Protein AF-A0A920VK55-F1 (afdb_monomer_lite)

Sequence (200 aa):
MLNFLVLQFSFRASRYTSLCFELTPDLETTDCGHRVDSNIVSLGQNVVLSESGEIQPPQGRPIQERWTLGQSATSITDHNEREYARVASYMMPIRDAIMCDLDETSLTLWQTLTAILRLNNIKTVQDLSGTPKEQVYSNDGIHQHLTNDGPDYNAMMKYLEESELELKCLAFINFDFTNPEGANHCEIHGLAQGSGLVIP

Structure (mmCIF, N/CA/C/O backbone):
data_AF-A0A920VK55-F1
#
_entry.id   AF-A0A920VK55-F1
#
loop_
_atom_site.group_PDB
_atom_site.id
_atom_site.type_symbol
_atom_site.label_atom_id
_atom_site.label_alt_id
_atom_site.label_comp_id
_atom_site.label_asym_id
_atom_site.label_entity_id
_atom_site.label_seq_id
_atom_site.pdbx_PDB_ins_code
_atom_site.Cartn_x
_atom_site.Cartn_y
_atom_site.Cartn_z
_atom_site.occupancy
_atom_site.B_iso_or_equiv
_atom_site.auth_seq_id
_atom_site.auth_comp_id
_atom_site.auth_asym_id
_atom_site.auth_atom_id
_atom_site.pdbx_PDB_model_num
ATOM 1 N N . MET A 1 1 ? 8.679 22.607 -15.563 1.00 30.03 1 MET A N 1
ATOM 2 C CA . MET A 1 1 ? 9.648 21.784 -14.813 1.00 30.03 1 MET A CA 1
ATOM 3 C C . MET A 1 1 ? 9.249 21.851 -13.354 1.00 30.03 1 MET A C 1
ATOM 5 O O . MET A 1 1 ? 9.538 22.851 -12.711 1.00 30.03 1 MET A O 1
ATOM 9 N N . LEU A 1 2 ? 8.473 20.876 -12.880 1.00 29.61 2 LEU A N 1
ATOM 10 C CA . LEU A 1 2 ? 8.185 20.735 -11.454 1.00 29.61 2 LEU A CA 1
ATOM 11 C C . LEU A 1 2 ? 9.323 19.912 -10.841 1.00 29.61 2 LEU A C 1
ATOM 13 O O . LEU A 1 2 ? 9.585 18.803 -11.295 1.00 29.61 2 LEU A O 1
ATOM 17 N N . ASN A 1 3 ? 10.013 20.487 -9.857 1.00 28.92 3 ASN A N 1
ATOM 18 C CA . ASN A 1 3 ? 10.986 19.783 -9.028 1.00 28.92 3 ASN A CA 1
ATOM 19 C C . ASN A 1 3 ? 10.243 18.755 -8.166 1.00 28.92 3 ASN A C 1
ATOM 21 O O . ASN A 1 3 ? 9.468 19.142 -7.292 1.00 28.92 3 ASN A O 1
ATOM 25 N N . PHE A 1 4 ? 10.501 17.465 -8.380 1.00 34.50 4 PHE A N 1
ATOM 26 C CA . PHE A 1 4 ? 10.054 16.402 -7.483 1.00 34.50 4 PHE A CA 1
ATOM 27 C C . PHE A 1 4 ? 10.972 16.363 -6.256 1.00 34.50 4 PHE A C 1
ATOM 29 O O . PHE A 1 4 ? 12.093 15.851 -6.291 1.00 34.50 4 PHE A O 1
ATOM 36 N N . LEU A 1 5 ? 10.508 16.957 -5.156 1.00 33.94 5 LEU A N 1
ATOM 37 C CA . LEU A 1 5 ? 11.163 16.850 -3.858 1.00 33.94 5 LEU A CA 1
ATOM 38 C C . LEU A 1 5 ? 10.805 15.483 -3.256 1.00 33.94 5 LEU A C 1
ATOM 40 O O . LEU A 1 5 ? 9.763 15.319 -2.632 1.00 33.94 5 LEU A O 1
ATOM 44 N N . VAL A 1 6 ? 11.658 14.482 -3.471 1.00 39.34 6 VAL A N 1
ATOM 45 C CA . VAL A 1 6 ? 11.583 13.220 -2.718 1.00 39.34 6 VAL A CA 1
ATOM 46 C C . VAL A 1 6 ? 11.847 13.531 -1.246 1.00 39.34 6 VAL A C 1
ATOM 48 O O . VAL A 1 6 ? 12.909 14.067 -0.903 1.00 39.34 6 VAL A O 1
ATOM 51 N N . LEU A 1 7 ? 10.866 13.190 -0.414 1.00 38.72 7 LEU A N 1
ATOM 52 C CA . LEU A 1 7 ? 10.918 13.168 1.043 1.00 38.72 7 LEU A CA 1
ATOM 53 C C . LEU A 1 7 ? 12.168 12.403 1.502 1.00 38.72 7 LEU A C 1
ATOM 55 O O . LEU A 1 7 ? 12.323 11.220 1.216 1.00 38.72 7 LEU A O 1
ATOM 59 N N . GLN A 1 8 ? 13.090 13.075 2.193 1.00 31.62 8 GLN A N 1
ATOM 60 C CA . GLN A 1 8 ? 14.191 12.396 2.874 1.00 31.62 8 GLN A CA 1
ATOM 61 C C . GLN A 1 8 ? 13.762 12.051 4.298 1.00 31.62 8 GLN A C 1
ATOM 63 O O . GLN A 1 8 ? 13.879 12.876 5.201 1.00 31.62 8 GLN A O 1
ATOM 68 N N . PHE A 1 9 ? 13.334 10.812 4.526 1.00 34.62 9 PHE A N 1
ATOM 69 C CA . PHE A 1 9 ? 13.329 10.247 5.872 1.00 34.62 9 PHE A CA 1
ATOM 70 C C . PHE A 1 9 ? 14.714 9.658 6.160 1.00 34.62 9 PHE A C 1
ATOM 72 O O . PHE A 1 9 ? 15.155 8.682 5.560 1.00 34.62 9 PHE A O 1
ATOM 79 N N . SER A 1 10 ? 15.452 10.322 7.048 1.00 26.17 10 SER A N 1
ATOM 80 C CA . SER A 1 10 ? 16.810 9.937 7.430 1.00 26.17 10 SER A CA 1
ATOM 81 C C . SER A 1 10 ? 16.766 8.764 8.416 1.00 26.17 10 SER A C 1
ATOM 83 O O . SER A 1 10 ? 16.460 8.957 9.593 1.00 26.17 10 SER A O 1
ATOM 85 N N . PHE A 1 11 ? 17.073 7.549 7.952 1.00 35.66 11 PHE A N 1
ATOM 86 C CA . PHE A 1 11 ? 17.305 6.390 8.819 1.00 35.66 11 PHE A CA 1
ATOM 87 C C . PHE A 1 11 ? 18.796 6.241 9.135 1.00 35.66 11 PHE A C 1
ATOM 89 O O . PHE A 1 11 ? 19.667 6.228 8.264 1.00 35.66 11 PHE A O 1
ATOM 96 N N . ARG A 1 12 ? 19.103 6.137 10.429 1.00 27.84 12 ARG A N 1
ATOM 97 C CA . ARG A 1 12 ? 20.459 5.977 10.958 1.00 27.84 12 ARG A CA 1
ATOM 98 C C . ARG A 1 12 ? 20.869 4.506 10.827 1.00 27.84 12 ARG A C 1
ATOM 100 O O . ARG A 1 12 ? 20.487 3.690 11.656 1.00 27.84 12 ARG A O 1
ATOM 107 N N . ALA A 1 13 ? 21.650 4.167 9.802 1.00 30.34 13 ALA A N 1
ATOM 108 C CA . ALA A 1 13 ? 22.210 2.824 9.640 1.00 30.34 13 ALA A CA 1
ATOM 109 C C . ALA A 1 13 ? 23.203 2.503 10.777 1.00 30.34 13 ALA A C 1
ATOM 111 O O . ALA A 1 13 ? 24.248 3.151 10.907 1.00 30.34 13 ALA A O 1
ATOM 112 N N . SER A 1 14 ? 22.884 1.505 11.605 1.00 29.59 14 SER A N 1
ATOM 113 C CA . SER A 1 14 ? 23.829 0.926 12.563 1.00 29.59 14 SER A CA 1
ATOM 114 C C . SER A 1 14 ? 24.693 -0.110 11.846 1.00 29.59 14 SER A C 1
ATOM 116 O O . SER A 1 14 ? 24.184 -1.035 11.220 1.00 29.59 14 SER A O 1
ATOM 118 N N . ARG A 1 15 ? 26.014 0.075 11.901 1.00 34.91 15 ARG A N 1
ATOM 119 C CA . ARG A 1 15 ? 27.004 -0.827 11.302 1.00 34.91 15 ARG A CA 1
ATOM 120 C C . ARG A 1 15 ? 27.109 -2.087 12.158 1.00 34.91 15 ARG A C 1
ATOM 122 O O . ARG A 1 15 ? 27.442 -1.965 13.333 1.00 34.91 15 ARG A O 1
ATOM 129 N N . TYR A 1 16 ? 26.957 -3.265 11.562 1.00 34.22 16 TYR A N 1
ATOM 130 C CA . TYR A 1 16 ? 27.470 -4.500 12.152 1.00 34.22 16 TYR A CA 1
ATOM 131 C C . TYR A 1 16 ? 28.557 -5.104 11.263 1.00 34.22 16 TYR A C 1
ATOM 133 O O . TYR A 1 16 ? 28.362 -5.420 10.093 1.00 34.22 16 TYR A O 1
ATOM 141 N N . THR A 1 17 ? 29.748 -5.155 11.850 1.00 33.53 17 THR A N 1
ATOM 142 C CA . THR A 1 17 ? 30.988 -5.743 11.347 1.00 33.53 17 THR A CA 1
ATOM 143 C C . THR A 1 17 ? 30.920 -7.269 11.366 1.00 33.53 17 THR A C 1
ATOM 145 O O . THR A 1 17 ? 30.445 -7.860 12.330 1.00 33.53 17 THR A O 1
ATOM 148 N N . SER A 1 18 ? 31.464 -7.875 10.311 1.00 38.03 18 SER A N 1
ATOM 149 C CA . SER A 1 18 ? 31.693 -9.313 10.136 1.00 38.03 18 SER A CA 1
ATOM 150 C C . SER A 1 18 ? 32.609 -9.911 11.213 1.00 38.03 18 SER A C 1
ATOM 152 O O . SER A 1 18 ? 33.659 -9.338 11.509 1.00 38.03 18 SER A O 1
ATOM 154 N N . LEU A 1 19 ? 32.235 -11.083 11.739 1.00 32.72 19 LEU A N 1
ATOM 155 C CA . LEU A 1 19 ? 33.122 -12.049 12.395 1.00 32.72 19 LEU A CA 1
ATOM 156 C C . LEU A 1 19 ? 32.501 -13.453 12.290 1.00 32.72 19 LEU A C 1
ATOM 158 O O . LEU A 1 19 ? 31.418 -13.703 12.809 1.00 32.72 19 LEU A O 1
ATOM 162 N N . CYS A 1 20 ? 33.196 -14.357 11.597 1.00 36.53 20 CYS A N 1
ATOM 163 C CA . CYS A 1 20 ? 32.842 -15.769 11.472 1.00 36.53 20 CYS A CA 1
ATOM 164 C C . CYS A 1 20 ? 33.008 -16.508 12.811 1.00 36.53 20 CYS A C 1
ATOM 166 O O . CYS A 1 20 ? 34.091 -16.466 13.396 1.00 36.53 20 CYS A O 1
ATOM 168 N N . PHE A 1 21 ? 31.991 -17.260 13.238 1.00 29.17 21 PHE A N 1
ATOM 169 C CA . PHE A 1 21 ? 32.132 -18.366 14.189 1.00 29.17 21 PHE A CA 1
ATOM 170 C C . PHE A 1 21 ? 31.049 -19.423 13.914 1.00 29.17 21 PHE A C 1
ATOM 172 O O . PHE A 1 21 ? 29.879 -19.085 13.756 1.00 29.17 21 PHE A O 1
ATOM 179 N N . GLU A 1 22 ? 31.462 -20.686 13.797 1.00 41.28 22 GLU A N 1
ATOM 180 C CA . GLU A 1 22 ? 30.610 -21.846 13.507 1.00 41.28 22 GLU A CA 1
ATOM 181 C C . GLU A 1 22 ? 29.702 -22.204 14.691 1.00 41.28 22 GLU A C 1
ATOM 183 O O . GLU A 1 22 ? 30.222 -22.448 15.773 1.00 41.28 22 GLU A O 1
ATOM 188 N N . LEU A 1 23 ? 28.390 -22.338 14.456 1.00 33.72 23 LEU A N 1
ATOM 189 C CA . LEU A 1 23 ? 27.438 -23.213 15.164 1.00 33.72 23 LEU A CA 1
ATOM 190 C C . LEU A 1 23 ? 26.207 -23.426 14.245 1.00 33.72 23 LEU A C 1
ATOM 192 O O . LEU A 1 23 ? 25.750 -22.493 13.593 1.00 33.72 23 LEU A O 1
ATOM 196 N N . THR A 1 24 ? 25.675 -24.648 14.176 1.00 39.16 24 THR A N 1
ATOM 197 C CA . THR A 1 24 ? 24.387 -25.000 13.525 1.00 39.16 24 THR A CA 1
ATOM 198 C C . THR A 1 24 ? 23.374 -25.415 14.603 1.00 39.16 24 THR A C 1
ATOM 200 O O . THR A 1 24 ? 23.811 -25.830 15.677 1.00 39.16 24 THR A O 1
ATOM 203 N N . PRO A 1 25 ? 22.058 -25.493 14.326 1.00 50.34 25 PRO A N 1
ATOM 204 C CA . PRO A 1 25 ? 21.221 -24.631 13.498 1.00 50.34 25 PRO A CA 1
ATOM 205 C C . PRO A 1 25 ? 19.985 -24.189 14.312 1.00 50.34 25 PRO A C 1
ATOM 207 O O . PRO A 1 25 ? 19.058 -24.977 14.483 1.00 50.34 25 PRO A O 1
ATOM 210 N N . ASP A 1 26 ? 19.929 -22.941 14.771 1.00 32.38 26 ASP A N 1
ATOM 211 C CA . ASP A 1 26 ? 18.623 -22.339 15.037 1.00 32.38 26 ASP A CA 1
ATOM 212 C C . ASP A 1 26 ? 18.200 -21.642 13.750 1.00 32.38 26 ASP A C 1
ATOM 214 O O . ASP A 1 26 ? 18.847 -20.711 13.270 1.00 32.38 26 ASP A O 1
ATOM 218 N N . LEU A 1 27 ? 17.130 -22.164 13.156 1.00 41.00 27 LEU A N 1
ATOM 219 C CA . LEU A 1 27 ? 16.286 -21.434 12.226 1.00 41.00 27 LEU A CA 1
ATOM 220 C C . LEU A 1 27 ? 15.730 -20.213 12.976 1.00 41.00 27 LEU A C 1
ATOM 222 O O . LEU A 1 27 ? 14.570 -20.197 13.377 1.00 41.00 27 LEU A O 1
ATOM 226 N N . GLU A 1 28 ? 16.536 -19.165 13.139 1.00 41.28 28 GLU A N 1
ATOM 227 C CA . GLU A 1 28 ? 15.988 -17.823 13.025 1.00 41.28 28 GLU A CA 1
ATOM 228 C C . GLU A 1 28 ? 15.535 -17.709 11.572 1.00 41.28 28 GLU A C 1
ATOM 230 O O . GLU A 1 28 ? 16.271 -17.265 10.691 1.00 41.28 28 GLU A O 1
ATOM 235 N N . THR A 1 29 ? 14.314 -18.174 11.297 1.00 43.19 29 THR A N 1
ATOM 236 C CA . THR A 1 29 ? 13.553 -17.593 10.203 1.00 43.19 29 THR A CA 1
ATOM 237 C C . THR A 1 29 ? 13.529 -16.113 10.523 1.00 43.19 29 THR A C 1
ATOM 239 O O . THR A 1 29 ? 12.855 -15.684 11.459 1.00 43.19 29 THR A O 1
ATOM 242 N N . THR A 1 30 ? 14.378 -15.358 9.840 1.00 49.41 30 THR A N 1
ATOM 243 C CA . THR A 1 30 ? 14.356 -13.910 9.867 1.00 49.41 30 THR A CA 1
ATOM 244 C C . THR A 1 30 ? 12.928 -13.548 9.483 1.00 49.41 30 THR A C 1
ATOM 246 O O . THR A 1 30 ? 12.541 -13.762 8.336 1.00 49.41 30 THR A O 1
ATOM 249 N N . ASP A 1 31 ? 12.114 -13.148 10.461 1.00 68.81 31 ASP A N 1
ATOM 250 C CA . ASP A 1 31 ? 10.701 -12.812 10.272 1.00 68.81 31 ASP A CA 1
ATOM 251 C C . ASP A 1 31 ? 10.638 -11.477 9.528 1.00 68.81 31 ASP A C 1
ATOM 253 O O . ASP A 1 31 ? 10.441 -10.403 10.094 1.00 68.81 31 ASP A O 1
ATOM 257 N N . CYS A 1 32 ? 11.002 -11.538 8.249 1.00 82.44 32 CYS A N 1
ATOM 258 C CA . CYS A 1 32 ? 10.934 -10.428 7.331 1.00 82.44 32 CYS A CA 1
ATOM 259 C C . CYS A 1 32 ? 9.468 -10.238 6.977 1.00 82.44 32 CYS A C 1
ATOM 261 O O . CYS A 1 32 ? 8.809 -11.190 6.550 1.00 82.44 32 CYS A O 1
ATOM 263 N N . GLY A 1 33 ? 8.995 -9.005 7.108 1.00 87.56 33 GLY A N 1
ATOM 264 C CA . GLY A 1 33 ? 7.674 -8.607 6.658 1.00 87.56 33 GLY A CA 1
ATOM 265 C C . GLY A 1 33 ? 6.637 -8.519 7.769 1.00 87.56 33 GLY A C 1
ATOM 266 O O . GLY A 1 33 ? 6.945 -8.468 8.958 1.00 87.56 33 GLY A O 1
ATOM 267 N N . HIS A 1 34 ? 5.390 -8.424 7.343 1.00 93.50 34 HIS A N 1
ATOM 268 C CA . HIS A 1 34 ? 4.217 -8.220 8.179 1.00 93.50 34 HIS A CA 1
ATOM 269 C C . HIS A 1 34 ? 3.397 -9.494 8.355 1.00 93.50 34 HIS A C 1
ATOM 271 O O . HIS A 1 34 ? 2.686 -9.626 9.351 1.00 93.50 34 HIS A O 1
ATOM 277 N N . ARG A 1 35 ? 3.469 -10.402 7.370 1.00 92.12 35 ARG A N 1
ATOM 278 C CA . ARG A 1 35 ? 2.854 -11.735 7.379 1.00 92.12 35 ARG A CA 1
ATOM 279 C C . ARG A 1 35 ? 1.367 -11.687 7.731 1.00 92.12 35 ARG A C 1
ATOM 281 O O . ARG A 1 35 ? 0.885 -12.415 8.596 1.00 92.12 35 ARG A O 1
ATOM 288 N N . VAL A 1 36 ? 0.632 -10.803 7.053 1.00 93.44 36 VAL A N 1
ATOM 289 C CA . VAL A 1 36 ? -0.809 -10.623 7.282 1.00 93.44 36 VAL A CA 1
ATOM 290 C C . VAL A 1 36 ? -1.561 -11.923 6.996 1.00 93.44 36 VAL A C 1
ATOM 292 O O . VAL A 1 36 ? -1.587 -12.403 5.863 1.00 93.44 36 VAL A O 1
ATOM 295 N N . ASP A 1 37 ? -2.245 -12.455 8.010 1.00 92.12 37 ASP A N 1
ATOM 296 C CA . ASP A 1 37 ? -3.203 -13.542 7.823 1.00 92.12 37 ASP A CA 1
ATOM 297 C C . ASP A 1 37 ? -4.475 -13.002 7.152 1.00 92.12 37 ASP A C 1
ATOM 299 O O . ASP A 1 37 ? -5.269 -12.268 7.741 1.00 92.12 37 ASP A O 1
ATOM 303 N N . SER A 1 38 ? -4.699 -13.382 5.895 1.00 89.81 38 SER A N 1
ATOM 304 C CA . SER A 1 38 ? -5.892 -12.966 5.147 1.00 89.81 38 SER A CA 1
ATOM 305 C C . SER A 1 38 ? -7.218 -13.342 5.829 1.00 89.81 38 SER A C 1
ATOM 307 O O . SER A 1 38 ? -8.217 -12.657 5.618 1.00 89.81 38 SER A O 1
ATOM 309 N N . ASN A 1 39 ? -7.243 -14.367 6.694 1.00 93.00 39 ASN A N 1
ATOM 310 C CA . ASN A 1 39 ? -8.458 -14.797 7.392 1.00 93.00 39 ASN A CA 1
ATOM 311 C C . ASN A 1 39 ? -8.909 -13.817 8.480 1.00 93.00 39 ASN A C 1
ATOM 313 O O . ASN A 1 39 ? -10.074 -13.844 8.882 1.00 93.00 39 ASN A O 1
ATOM 317 N N . ILE A 1 40 ? -8.008 -12.959 8.970 1.00 90.31 40 ILE A N 1
ATOM 318 C CA . ILE A 1 40 ? -8.347 -11.977 10.004 1.00 90.31 40 ILE A CA 1
ATOM 319 C C . ILE A 1 40 ? -8.812 -10.640 9.428 1.00 90.31 40 ILE A C 1
ATOM 321 O O . ILE A 1 40 ? -9.301 -9.800 10.190 1.00 90.31 40 ILE A O 1
ATOM 325 N N . VAL A 1 41 ? -8.662 -10.424 8.117 1.00 94.06 41 VAL A N 1
ATOM 326 C CA . VAL A 1 41 ? -8.992 -9.157 7.460 1.00 94.06 41 VAL A CA 1
ATOM 327 C C . VAL A 1 41 ? -10.509 -8.972 7.427 1.00 94.06 41 VAL A C 1
ATOM 329 O O . VAL A 1 41 ? -11.240 -9.667 6.727 1.00 94.06 41 VAL A O 1
ATOM 332 N N . SER A 1 42 ? -10.993 -8.003 8.195 1.00 93.00 42 SER A N 1
ATOM 333 C CA . SER A 1 42 ? -12.391 -7.624 8.313 1.00 93.00 42 SER A CA 1
ATOM 334 C C . SER A 1 42 ? -12.514 -6.121 8.557 1.00 93.00 42 SER A C 1
ATOM 336 O O . SER A 1 42 ? -12.077 -5.580 9.578 1.00 93.00 42 SER A O 1
ATOM 338 N N . LEU A 1 43 ? -13.199 -5.437 7.639 1.00 90.25 43 LEU A N 1
ATOM 339 C CA . LEU A 1 43 ? -13.461 -4.007 7.751 1.00 90.25 43 LEU A CA 1
ATOM 340 C C . LEU A 1 43 ? -14.148 -3.663 9.079 1.00 90.25 43 LEU A C 1
ATOM 342 O O . LEU A 1 43 ? -15.146 -4.271 9.456 1.00 90.25 43 LEU A O 1
ATOM 346 N N . GLY A 1 44 ? -13.635 -2.642 9.767 1.00 94.06 44 GLY A N 1
ATOM 347 C CA . GLY A 1 44 ? -14.188 -2.209 11.050 1.00 94.06 44 GLY A CA 1
ATOM 348 C C . GLY A 1 44 ? -13.808 -3.096 12.232 1.00 94.06 44 GLY A C 1
ATOM 349 O O . GLY A 1 44 ? -14.275 -2.827 13.334 1.00 94.06 44 GLY A O 1
ATOM 350 N N . GLN A 1 45 ? -12.976 -4.120 12.022 1.00 96.62 45 GLN A N 1
ATOM 351 C CA . GLN A 1 45 ? -12.527 -5.053 13.059 1.00 96.62 45 GLN A CA 1
ATOM 352 C C . GLN A 1 45 ? -11.005 -5.242 13.080 1.00 96.62 45 GLN A C 1
ATOM 354 O O . GLN A 1 45 ? -10.518 -6.036 13.876 1.00 96.62 45 GLN A O 1
ATOM 359 N N . ASN A 1 46 ? -10.237 -4.528 12.251 1.00 97.62 46 ASN A N 1
ATOM 360 C CA . ASN A 1 46 ? -8.775 -4.590 12.280 1.00 97.62 46 ASN A CA 1
ATOM 361 C C . ASN A 1 46 ? -8.135 -3.326 12.839 1.00 97.62 46 ASN A C 1
ATOM 363 O O . ASN A 1 46 ? -8.637 -2.230 12.624 1.00 97.62 46 ASN A O 1
ATOM 367 N N . VAL A 1 47 ? -6.979 -3.493 13.477 1.00 98.06 47 VAL A N 1
ATOM 368 C CA . VAL A 1 47 ? -6.104 -2.410 13.946 1.00 98.06 47 VAL A CA 1
ATOM 369 C C . VAL A 1 47 ? -4.686 -2.636 13.437 1.00 98.06 47 VAL A C 1
ATOM 371 O O . VAL A 1 47 ? -4.285 -3.775 13.209 1.00 98.06 47 VAL A O 1
ATOM 374 N N . VAL A 1 48 ? -3.918 -1.561 13.282 1.00 98.06 48 VAL A N 1
ATOM 375 C CA . VAL A 1 48 ? -2.474 -1.651 13.026 1.00 98.06 48 VAL A CA 1
ATOM 376 C C . VAL A 1 48 ? -1.758 -1.663 14.370 1.00 98.06 48 VAL A C 1
ATOM 378 O O . VAL A 1 48 ? -2.000 -0.784 15.196 1.00 98.06 48 VAL A O 1
ATOM 381 N N . LEU A 1 49 ? -0.897 -2.648 14.595 1.00 97.69 49 LEU A N 1
ATOM 382 C CA . LEU A 1 49 ? -0.145 -2.824 15.834 1.00 97.69 49 LEU A CA 1
ATOM 383 C C . LEU A 1 49 ? 1.341 -2.590 15.578 1.00 97.69 49 LEU A C 1
ATOM 385 O O . LEU A 1 49 ? 1.876 -3.049 14.570 1.00 97.69 49 LEU A O 1
ATOM 389 N N . SER A 1 50 ? 2.016 -1.906 16.498 1.00 96.62 50 SER A N 1
ATOM 390 C CA . SER A 1 50 ? 3.478 -1.876 16.524 1.00 96.62 50 SER A CA 1
ATOM 391 C C . SER A 1 50 ? 4.053 -3.251 16.875 1.00 96.62 50 SER A C 1
ATOM 393 O O . SER A 1 50 ? 3.335 -4.154 17.303 1.00 96.62 50 SER A O 1
ATOM 395 N N . GLU A 1 51 ? 5.378 -3.380 16.797 1.00 93.50 51 GLU A N 1
ATOM 396 C CA . GLU A 1 51 ? 6.092 -4.562 17.298 1.00 93.50 51 GLU A CA 1
ATOM 397 C C . GLU A 1 51 ? 5.796 -4.845 18.787 1.00 93.50 51 GLU A C 1
ATOM 399 O O . GLU A 1 51 ? 5.710 -5.997 19.199 1.00 93.50 51 GLU A O 1
ATOM 404 N N . SER A 1 52 ? 5.587 -3.802 19.603 1.00 95.12 52 SER A N 1
ATOM 405 C CA . SER A 1 52 ? 5.227 -3.937 21.023 1.00 95.12 52 SER A CA 1
ATOM 406 C C . SER A 1 52 ? 3.746 -4.265 21.262 1.00 95.12 52 SER A C 1
ATOM 408 O O . SER A 1 52 ? 3.334 -4.395 22.415 1.00 95.12 52 SER A O 1
ATOM 410 N N . GLY A 1 53 ? 2.939 -4.393 20.203 1.00 95.44 53 GLY A N 1
ATOM 411 C CA . GLY A 1 53 ? 1.499 -4.639 20.292 1.00 95.44 53 GLY A CA 1
ATOM 412 C C . GLY A 1 53 ? 0.664 -3.389 20.587 1.00 95.44 53 GLY A C 1
ATOM 413 O O . GLY A 1 53 ? -0.509 -3.508 20.939 1.00 95.44 53 GLY A O 1
ATOM 414 N N . GLU A 1 54 ? 1.232 -2.188 20.458 1.00 97.38 54 GLU A N 1
ATOM 415 C CA . GLU A 1 54 ? 0.495 -0.937 20.654 1.00 97.38 54 GLU A CA 1
ATOM 416 C C . GLU A 1 54 ? -0.279 -0.560 19.392 1.00 97.38 54 GLU A C 1
ATOM 418 O O . GLU A 1 54 ? 0.286 -0.511 18.296 1.00 97.38 54 GLU A O 1
ATOM 423 N N . ILE A 1 55 ? -1.560 -0.220 19.556 1.00 97.62 55 ILE A N 1
ATOM 424 C CA . ILE A 1 55 ? -2.396 0.274 18.459 1.00 97.62 55 ILE A CA 1
ATOM 425 C C . ILE A 1 55 ? -1.816 1.585 17.929 1.00 97.62 55 ILE A C 1
ATOM 427 O O . ILE A 1 55 ? -1.653 2.556 18.668 1.00 97.62 55 ILE A O 1
ATOM 431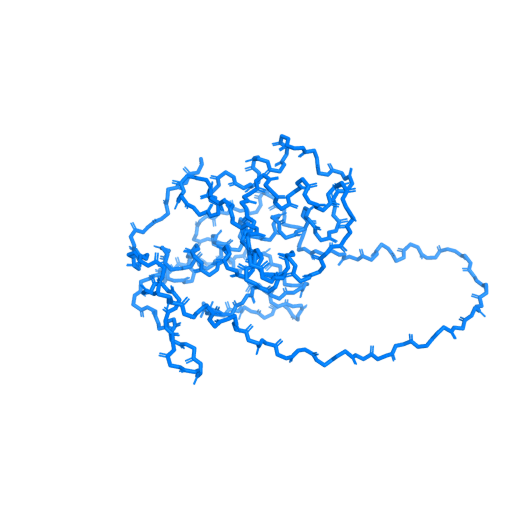 N N . GLN A 1 56 ? -1.530 1.611 16.632 1.00 98.19 56 GLN A N 1
ATOM 432 C CA . GLN A 1 56 ? -1.015 2.781 15.940 1.00 98.19 56 GLN A CA 1
ATOM 433 C C . GLN A 1 56 ? -2.170 3.614 15.374 1.00 98.19 56 GLN A C 1
ATOM 435 O O . GLN A 1 56 ? -3.006 3.073 14.643 1.00 98.19 56 GLN A O 1
ATOM 440 N N . PRO A 1 57 ? -2.225 4.927 15.666 1.00 97.38 57 PRO A N 1
ATOM 441 C CA . PRO A 1 57 ? -3.248 5.796 15.104 1.00 97.38 57 PRO A CA 1
ATOM 442 C C . PRO A 1 57 ? -3.005 6.042 13.603 1.00 97.38 57 PRO A C 1
ATOM 444 O O . PRO A 1 57 ? -1.871 5.890 13.127 1.00 97.38 57 PRO A O 1
ATOM 447 N N . PRO A 1 58 ? -4.040 6.480 12.858 1.00 97.88 58 PRO A N 1
ATOM 448 C CA . PRO A 1 58 ? -3.889 6.919 11.475 1.00 97.88 58 PRO A CA 1
ATOM 449 C C . PRO A 1 58 ? -2.795 7.979 11.340 1.00 97.88 58 PRO A C 1
ATOM 451 O O . PRO A 1 58 ? -2.785 8.980 12.057 1.00 97.88 58 PRO A O 1
ATOM 454 N N . GLN A 1 59 ? -1.870 7.762 10.408 1.00 95.75 59 GLN A N 1
ATOM 455 C CA . GLN A 1 59 ? -0.753 8.669 10.159 1.00 95.75 59 GLN A CA 1
ATOM 456 C C . GLN A 1 59 ? -0.323 8.651 8.691 1.00 95.75 59 GLN A C 1
ATOM 458 O O . GLN A 1 59 ? -0.416 7.624 8.016 1.00 95.75 59 GLN A O 1
ATOM 463 N N . GLY A 1 60 ? 0.214 9.777 8.214 1.00 93.00 60 GLY A N 1
ATOM 464 C CA . GLY A 1 60 ? 0.784 9.900 6.868 1.00 93.00 60 GLY A CA 1
ATOM 465 C C . GLY A 1 60 ? 2.152 9.227 6.706 1.00 93.00 60 GLY A C 1
ATOM 466 O O . GLY A 1 60 ? 2.653 9.132 5.594 1.00 93.00 60 GLY A O 1
ATOM 467 N N . ARG A 1 61 ? 2.766 8.744 7.794 1.00 92.69 61 ARG A N 1
ATOM 468 C CA . ARG A 1 61 ? 4.041 8.012 7.736 1.00 92.69 61 ARG A CA 1
ATOM 469 C C . ARG A 1 61 ? 3.832 6.597 7.190 1.00 92.69 61 ARG A C 1
ATOM 471 O O . ARG A 1 61 ? 2.788 6.022 7.500 1.00 92.69 61 ARG A O 1
ATOM 478 N N . PRO A 1 62 ? 4.802 6.031 6.452 1.00 93.06 62 PRO A N 1
ATOM 479 C CA . PRO A 1 62 ? 4.748 4.639 6.013 1.00 93.06 62 PRO A CA 1
ATOM 480 C C . PRO A 1 62 ? 4.576 3.667 7.184 1.00 93.06 62 PRO A C 1
ATOM 482 O O . PRO A 1 62 ? 5.085 3.920 8.285 1.00 93.06 62 PRO A O 1
ATOM 485 N N . ILE A 1 63 ? 3.905 2.544 6.947 1.00 94.50 63 ILE A N 1
ATOM 486 C CA . ILE A 1 63 ? 3.847 1.430 7.893 1.00 94.50 63 ILE A CA 1
ATOM 487 C C . ILE A 1 63 ? 5.273 0.910 8.099 1.00 94.50 63 ILE A C 1
ATOM 489 O O . ILE A 1 63 ? 6.018 0.661 7.147 1.00 94.50 63 ILE A O 1
ATOM 493 N N . GLN A 1 64 ? 5.671 0.802 9.365 1.00 92.44 64 GLN A N 1
ATOM 494 C CA . GLN A 1 64 ? 7.024 0.395 9.735 1.00 92.44 64 GLN A CA 1
ATOM 495 C C . GLN A 1 64 ? 7.152 -1.122 9.715 1.00 92.44 64 GLN A C 1
ATOM 497 O O . GLN A 1 64 ? 6.190 -1.832 9.998 1.00 92.44 64 GLN A O 1
ATOM 502 N N . GLU A 1 65 ? 8.358 -1.614 9.449 1.00 87.69 65 GLU A N 1
ATOM 503 C CA . GLU A 1 65 ? 8.674 -3.039 9.553 1.00 87.69 65 GLU A CA 1
ATOM 504 C C . GLU A 1 65 ? 8.239 -3.617 10.900 1.00 87.69 65 GLU A C 1
ATOM 506 O O . GLU A 1 65 ? 8.265 -2.931 11.926 1.00 87.69 65 GLU A O 1
ATOM 511 N N . ARG A 1 66 ? 7.843 -4.896 10.884 1.00 88.88 66 ARG A N 1
ATOM 512 C CA . ARG A 1 66 ? 7.418 -5.660 12.068 1.00 88.88 66 ARG A CA 1
ATOM 513 C C . ARG A 1 66 ? 6.130 -5.161 12.729 1.00 88.88 66 ARG A C 1
ATOM 515 O O . ARG A 1 66 ? 5.715 -5.699 13.752 1.00 88.88 66 ARG A O 1
ATOM 522 N N . TRP A 1 67 ? 5.474 -4.150 12.160 1.00 95.62 67 TRP A N 1
ATOM 523 C CA . TRP A 1 67 ? 4.087 -3.848 12.502 1.00 95.62 67 TRP A CA 1
ATOM 524 C C . TRP A 1 67 ? 3.179 -4.942 11.957 1.00 95.62 67 TRP A C 1
ATOM 526 O O . TRP A 1 67 ? 3.471 -5.537 10.926 1.00 95.62 67 TRP A O 1
ATOM 536 N N . THR A 1 68 ? 2.066 -5.205 12.625 1.00 96.56 68 THR A N 1
ATOM 537 C CA . THR A 1 68 ? 1.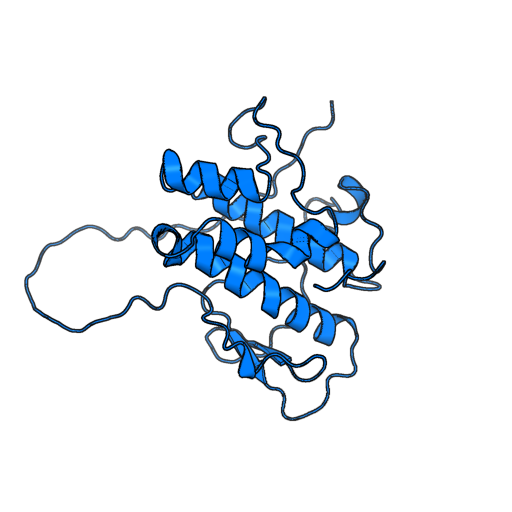151 -6.286 12.242 1.00 96.56 68 THR A CA 1
ATOM 538 C C . THR A 1 68 ? -0.276 -5.777 12.124 1.00 96.56 68 THR A C 1
ATOM 540 O O . THR A 1 68 ? -0.632 -4.716 12.647 1.00 96.56 68 THR A O 1
ATOM 543 N N . LEU A 1 69 ? -1.106 -6.535 11.411 1.00 97.44 69 LEU A N 1
ATOM 544 C CA . LEU A 1 69 ? -2.546 -6.338 11.421 1.00 97.44 69 LEU A CA 1
ATOM 545 C C . LEU A 1 69 ? -3.138 -7.185 12.553 1.00 97.44 69 LEU A C 1
ATOM 547 O O . LEU A 1 69 ? -2.967 -8.399 12.581 1.00 97.44 69 LEU A O 1
ATOM 551 N N . GLY A 1 70 ? -3.826 -6.547 13.492 1.00 96.19 70 GLY A N 1
ATOM 552 C CA . GLY A 1 70 ? -4.523 -7.210 14.591 1.00 96.19 70 GLY A CA 1
ATOM 553 C C . GLY A 1 70 ? -6.035 -7.244 14.389 1.00 96.19 70 GLY A C 1
ATOM 554 O O . GLY A 1 70 ? -6.580 -6.552 13.525 1.00 96.19 70 GLY A O 1
ATOM 555 N N . GLN A 1 71 ? -6.726 -8.010 15.234 1.00 95.56 71 GLN A N 1
ATOM 556 C CA . GLN A 1 71 ? -8.180 -7.938 15.385 1.00 95.56 71 GLN A CA 1
ATOM 557 C C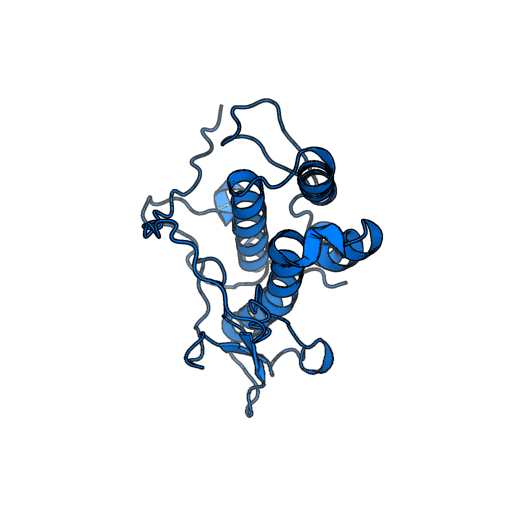 . GLN A 1 71 ? -8.545 -7.121 16.624 1.00 95.56 71 GLN A C 1
ATOM 559 O O . GLN A 1 71 ? -7.993 -7.315 17.706 1.00 95.56 71 GLN A O 1
ATOM 564 N N . SER A 1 72 ? -9.499 -6.213 16.463 1.00 94.88 72 SER A N 1
ATOM 565 C CA . SER A 1 72 ? -10.131 -5.501 17.565 1.00 94.88 72 SER A CA 1
ATOM 566 C C . SER A 1 72 ? -11.272 -6.338 18.137 1.00 94.88 72 SER A C 1
ATOM 568 O O . SER A 1 72 ? -12.038 -6.947 17.395 1.00 94.88 72 SER A O 1
ATOM 570 N N . ALA A 1 73 ? -11.432 -6.326 19.461 1.00 92.31 73 ALA A N 1
ATOM 571 C CA . ALA A 1 73 ? -12.594 -6.929 20.119 1.00 92.31 73 ALA A CA 1
ATOM 572 C C . ALA A 1 73 ? -13.869 -6.076 19.972 1.00 92.31 73 ALA A C 1
ATOM 574 O O . ALA A 1 73 ? -14.979 -6.563 20.186 1.00 92.31 73 ALA A O 1
ATOM 575 N N . THR A 1 74 ? -13.718 -4.793 19.638 1.00 93.56 74 THR A N 1
ATOM 576 C CA . THR A 1 74 ? -14.822 -3.846 19.464 1.00 93.56 74 THR A CA 1
ATOM 577 C C . THR A 1 74 ? -14.822 -3.263 18.063 1.00 93.56 74 THR A C 1
ATOM 579 O O . THR A 1 74 ? -13.768 -2.940 17.516 1.00 93.56 74 THR A O 1
ATOM 582 N N . SER A 1 75 ? -16.017 -3.045 17.514 1.00 95.50 75 SER A N 1
ATOM 583 C CA . SER A 1 75 ? -16.163 -2.398 16.211 1.00 95.50 75 SER A CA 1
ATOM 584 C C . SER A 1 75 ? -15.559 -0.997 16.209 1.00 95.50 75 SER A C 1
ATOM 586 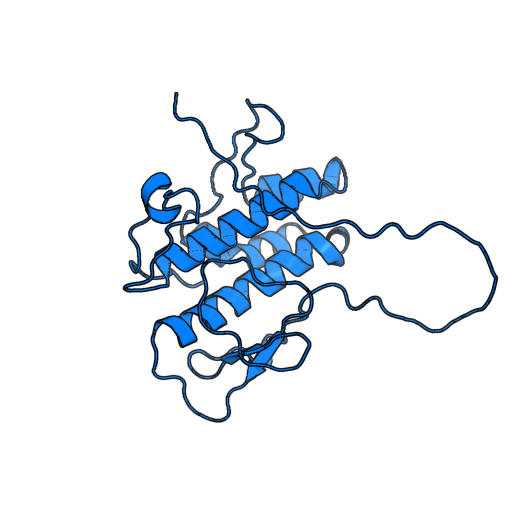O O . SER A 1 75 ? -15.866 -0.181 17.076 1.00 95.50 75 SER A O 1
ATOM 588 N N . ILE A 1 76 ? -14.763 -0.707 15.185 1.00 97.25 76 ILE A N 1
ATOM 589 C CA . ILE A 1 76 ? -14.121 0.590 14.980 1.00 97.25 76 ILE A CA 1
ATOM 590 C C . ILE A 1 76 ? -15.083 1.517 14.241 1.00 97.25 76 ILE A C 1
ATOM 592 O O . ILE A 1 76 ? -15.471 1.272 13.094 1.00 97.25 76 ILE A O 1
ATOM 596 N N . THR A 1 77 ? -15.489 2.593 14.907 1.00 96.12 77 THR A N 1
ATOM 597 C CA . THR A 1 77 ? -16.456 3.561 14.371 1.00 96.12 77 THR A CA 1
ATOM 598 C C . THR A 1 77 ? -15.804 4.780 13.731 1.00 96.12 77 THR A C 1
ATOM 600 O O . THR A 1 77 ? -16.437 5.396 12.871 1.00 96.12 77 THR A O 1
ATOM 603 N N . ASP A 1 78 ? -14.562 5.115 14.085 1.00 97.75 78 ASP A N 1
ATOM 604 C CA . ASP A 1 78 ? -13.834 6.195 13.418 1.00 97.75 78 ASP A CA 1
ATOM 605 C C . ASP A 1 78 ? -13.499 5.818 11.967 1.00 97.75 78 ASP A C 1
ATOM 607 O O . ASP A 1 78 ? -13.145 4.678 11.664 1.00 97.75 78 ASP A O 1
ATOM 611 N N . HIS A 1 79 ? -13.675 6.766 11.044 1.00 97.94 79 HIS A N 1
ATOM 612 C CA . HIS A 1 79 ? -13.454 6.514 9.620 1.00 97.94 79 HIS A CA 1
ATOM 613 C C . HIS A 1 79 ? -11.982 6.277 9.301 1.00 97.94 79 HIS A C 1
ATOM 615 O O . HIS A 1 79 ? -11.655 5.280 8.661 1.00 97.94 79 HIS A O 1
ATOM 621 N N . ASN A 1 80 ? -11.100 7.160 9.764 1.00 98.31 80 ASN A N 1
ATOM 622 C CA . ASN A 1 80 ? -9.685 7.089 9.424 1.00 98.31 80 ASN A CA 1
ATOM 623 C C . ASN A 1 80 ? -9.017 5.884 10.094 1.00 98.31 80 ASN A C 1
ATOM 625 O O . ASN A 1 80 ? -8.156 5.269 9.479 1.00 98.31 80 ASN A O 1
ATOM 629 N N . GLU A 1 81 ? -9.441 5.479 11.294 1.00 98.25 81 GLU A N 1
ATOM 630 C CA . GLU A 1 81 ? -8.973 4.240 11.932 1.00 98.25 81 GLU A CA 1
ATOM 631 C C . GLU A 1 81 ? -9.333 2.993 11.113 1.00 98.25 81 GLU A C 1
ATOM 633 O O . GLU A 1 81 ? -8.469 2.148 10.862 1.00 98.25 81 GLU A O 1
ATOM 638 N N . ARG A 1 82 ? -10.581 2.892 10.629 1.00 97.88 82 ARG A N 1
ATOM 639 C CA . ARG A 1 82 ? -10.992 1.779 9.755 1.00 97.88 82 ARG A CA 1
ATOM 640 C C . ARG A 1 82 ? -10.192 1.746 8.463 1.00 97.88 82 ARG A C 1
ATOM 642 O O . ARG A 1 82 ? -9.747 0.679 8.042 1.00 97.88 82 ARG A O 1
ATOM 649 N N . GLU A 1 83 ? -10.056 2.899 7.818 1.00 98.12 83 GLU A N 1
ATOM 650 C CA . GLU A 1 83 ? -9.339 3.001 6.553 1.00 98.12 83 GLU A CA 1
ATOM 651 C C . GLU A 1 83 ? -7.841 2.771 6.735 1.00 98.12 83 GLU A C 1
ATOM 653 O O . GLU A 1 83 ? -7.207 2.201 5.856 1.00 98.12 83 GLU A O 1
ATOM 658 N N . TYR A 1 84 ? -7.269 3.127 7.885 1.00 98.50 84 TYR A N 1
ATOM 659 C CA . TYR A 1 84 ? -5.854 2.895 8.148 1.00 98.50 84 TYR A CA 1
ATOM 660 C C . TYR A 1 84 ? -5.537 1.402 8.214 1.00 98.50 84 TYR A C 1
ATOM 662 O O . TYR A 1 84 ? -4.613 0.938 7.548 1.00 98.50 84 TYR A O 1
ATOM 670 N N . ALA A 1 85 ? -6.360 0.632 8.929 1.00 98.25 85 ALA A N 1
ATOM 671 C CA . ALA A 1 85 ? -6.233 -0.820 8.956 1.00 98.25 85 ALA A CA 1
ATOM 672 C C . ALA A 1 85 ? -6.536 -1.462 7.590 1.00 98.25 85 ALA A C 1
ATOM 674 O O . ALA A 1 85 ? -5.870 -2.421 7.202 1.00 98.25 85 ALA A O 1
ATOM 675 N N . ARG A 1 86 ? -7.489 -0.915 6.819 1.00 97.94 86 ARG A N 1
ATOM 676 C CA . ARG A 1 86 ? -7.756 -1.379 5.449 1.00 97.94 86 ARG A CA 1
ATOM 677 C C . ARG A 1 86 ? -6.550 -1.150 4.537 1.00 97.94 86 ARG A C 1
ATOM 679 O O . ARG A 1 86 ? -6.126 -2.084 3.864 1.00 97.94 86 ARG A O 1
ATOM 686 N N . VAL A 1 87 ? -5.975 0.053 4.521 1.00 98.38 87 VAL A N 1
ATOM 687 C CA . VAL A 1 87 ? -4.770 0.350 3.730 1.00 98.38 87 VAL A CA 1
ATOM 688 C C . VAL A 1 87 ? -3.622 -0.565 4.153 1.00 98.38 87 VAL A C 1
ATOM 690 O O . VAL A 1 87 ? -2.966 -1.141 3.289 1.00 98.38 87 VAL A O 1
ATOM 693 N N . ALA A 1 88 ? -3.431 -0.779 5.459 1.00 98.31 88 ALA A N 1
ATOM 694 C CA . ALA A 1 88 ? -2.428 -1.711 5.964 1.00 98.31 88 ALA A CA 1
ATOM 695 C C . ALA A 1 88 ? -2.637 -3.139 5.447 1.00 98.31 88 ALA A C 1
ATOM 697 O O . ALA A 1 88 ? -1.680 -3.753 4.988 1.00 98.31 88 ALA A O 1
ATOM 698 N N . SER A 1 89 ? -3.878 -3.637 5.423 1.00 97.88 89 SER A N 1
ATOM 699 C CA . SER A 1 89 ? -4.187 -4.981 4.913 1.00 97.88 89 SER A CA 1
ATOM 700 C C . SER A 1 89 ? -3.801 -5.197 3.443 1.00 97.88 89 SER A C 1
ATOM 702 O O . SER A 1 89 ? -3.576 -6.332 3.038 1.00 97.88 89 SER A O 1
ATOM 704 N N . TYR A 1 90 ? -3.676 -4.119 2.663 1.00 98.19 90 TYR A N 1
ATOM 705 C CA . TYR A 1 90 ? -3.184 -4.166 1.288 1.00 98.19 90 TYR A CA 1
ATOM 706 C C . TYR A 1 90 ? -1.677 -3.932 1.184 1.00 98.19 90 TYR A C 1
ATOM 708 O O . TYR A 1 90 ? -0.978 -4.677 0.501 1.00 98.19 90 TYR A O 1
ATOM 716 N N . MET A 1 91 ? -1.169 -2.891 1.846 1.00 98.25 91 MET A N 1
ATOM 717 C CA . MET A 1 91 ? 0.226 -2.476 1.692 1.00 98.25 91 MET A CA 1
ATOM 718 C C . MET A 1 91 ? 1.210 -3.414 2.383 1.00 98.25 91 MET A C 1
ATOM 720 O O . MET A 1 91 ? 2.317 -3.582 1.882 1.00 98.25 91 MET A O 1
ATOM 724 N N . MET A 1 92 ? 0.812 -4.056 3.482 1.00 97.88 92 MET A N 1
ATOM 725 C CA . MET A 1 92 ? 1.658 -5.019 4.185 1.00 97.88 92 MET A CA 1
ATOM 726 C C . MET A 1 92 ? 2.015 -6.227 3.287 1.00 97.88 92 MET A C 1
ATOM 728 O O . MET A 1 92 ? 3.203 -6.450 3.074 1.00 97.88 92 MET A O 1
ATOM 732 N N . PRO A 1 93 ? 1.058 -6.939 2.649 1.00 97.38 93 PRO A N 1
ATOM 733 C CA . PRO A 1 93 ? 1.390 -7.977 1.665 1.00 97.38 93 PRO A CA 1
ATOM 734 C C . PRO A 1 93 ? 2.194 -7.489 0.452 1.00 97.38 93 PRO A C 1
ATOM 736 O O . PRO A 1 93 ? 3.069 -8.203 -0.027 1.00 97.38 93 PRO A O 1
ATOM 739 N N . ILE A 1 94 ? 1.914 -6.284 -0.064 1.00 98.19 94 ILE A N 1
ATOM 740 C CA . ILE A 1 94 ? 2.674 -5.704 -1.188 1.00 98.19 94 ILE A CA 1
ATOM 741 C C . ILE A 1 94 ? 4.141 -5.494 -0.792 1.00 98.19 94 ILE A C 1
ATOM 743 O O . ILE A 1 94 ? 5.038 -5.801 -1.575 1.00 98.19 94 ILE A O 1
ATOM 747 N N . ARG A 1 95 ? 4.384 -4.984 0.421 1.00 97.31 95 ARG A N 1
ATOM 748 C CA . ARG A 1 95 ? 5.724 -4.793 0.980 1.00 97.31 95 ARG A CA 1
ATOM 749 C C . ARG A 1 95 ? 6.452 -6.124 1.121 1.00 97.31 95 ARG A C 1
ATOM 751 O O . ARG A 1 95 ? 7.561 -6.249 0.607 1.00 97.31 95 ARG A O 1
ATOM 758 N N . ASP A 1 96 ? 5.817 -7.109 1.751 1.00 96.19 96 ASP A N 1
ATOM 759 C CA . ASP A 1 96 ? 6.396 -8.440 1.969 1.00 96.19 96 ASP A CA 1
ATOM 760 C C . ASP A 1 96 ? 6.824 -9.083 0.643 1.00 96.19 96 ASP A C 1
ATOM 762 O O . ASP A 1 96 ? 7.949 -9.570 0.520 1.00 96.19 96 ASP A O 1
ATOM 766 N N . ALA A 1 97 ? 5.982 -8.971 -0.387 1.00 96.88 97 ALA A N 1
ATOM 767 C CA . ALA A 1 97 ? 6.224 -9.565 -1.695 1.00 96.88 97 ALA A CA 1
ATOM 768 C C . ALA A 1 97 ? 7.492 -9.057 -2.399 1.00 96.88 97 ALA A C 1
ATOM 770 O O . ALA A 1 97 ? 8.138 -9.825 -3.102 1.00 96.88 97 ALA A O 1
ATOM 771 N N . ILE A 1 98 ? 7.872 -7.785 -2.232 1.00 95.81 98 ILE A N 1
ATOM 772 C CA . ILE A 1 98 ? 9.071 -7.232 -2.896 1.00 95.81 98 ILE A CA 1
ATOM 773 C C . ILE A 1 98 ? 10.281 -7.093 -1.974 1.00 95.81 98 ILE A C 1
ATOM 775 O O . ILE A 1 98 ? 11.401 -6.990 -2.469 1.00 95.81 98 ILE A O 1
ATOM 779 N N . MET A 1 99 ? 10.071 -7.081 -0.655 1.00 93.56 99 MET A N 1
ATOM 780 C CA . MET A 1 99 ? 11.149 -6.965 0.332 1.00 93.56 99 MET A CA 1
ATOM 781 C C . MET A 1 99 ? 11.670 -8.311 0.814 1.00 93.56 99 MET A C 1
ATOM 783 O O . MET A 1 99 ? 12.865 -8.444 1.064 1.00 93.56 99 MET A O 1
ATOM 787 N N . CYS A 1 100 ? 10.775 -9.280 0.975 1.00 93.06 100 CYS A N 1
ATOM 788 C CA . CYS A 1 100 ? 11.064 -10.540 1.648 1.00 93.06 100 CYS A CA 1
ATOM 789 C C . CYS A 1 100 ? 10.912 -11.730 0.703 1.00 93.06 100 CYS A C 1
ATOM 791 O O . CYS A 1 100 ? 11.756 -12.619 0.701 1.00 93.06 100 CYS A O 1
ATOM 793 N N . ASP A 1 101 ? 9.865 -11.713 -0.125 1.00 95.00 101 ASP A N 1
ATOM 794 C CA . ASP A 1 101 ? 9.410 -12.895 -0.860 1.00 95.00 101 ASP A CA 1
ATOM 795 C C . ASP A 1 101 ? 9.515 -12.710 -2.381 1.00 95.00 101 ASP A C 1
ATOM 797 O O . ASP A 1 101 ? 8.732 -13.283 -3.142 1.00 95.00 101 ASP A O 1
ATOM 801 N N . LEU A 1 102 ? 10.460 -11.886 -2.851 1.00 95.38 102 LEU A N 1
ATOM 802 C CA . LEU A 1 102 ? 10.565 -11.532 -4.272 1.00 95.38 102 LEU A CA 1
ATOM 803 C C . LEU A 1 102 ? 10.728 -12.773 -5.163 1.00 95.38 102 LEU A C 1
ATOM 805 O O . LEU A 1 102 ? 10.056 -12.878 -6.188 1.00 95.38 102 LEU A O 1
ATOM 809 N N . ASP A 1 103 ? 11.557 -13.730 -4.738 1.00 93.94 103 ASP A N 1
ATOM 810 C CA . ASP A 1 103 ? 11.817 -14.979 -5.467 1.00 93.94 103 ASP A CA 1
ATOM 811 C C . ASP A 1 103 ? 10.582 -15.897 -5.541 1.00 93.94 103 ASP A C 1
ATOM 813 O O . ASP A 1 103 ? 10.438 -16.692 -6.472 1.00 93.94 103 ASP A O 1
ATOM 817 N N . GLU A 1 104 ? 9.666 -15.776 -4.579 1.00 94.56 104 GLU A N 1
ATOM 818 C CA . GLU A 1 104 ? 8.414 -16.541 -4.508 1.00 94.56 104 GLU A CA 1
ATOM 819 C C . GLU A 1 104 ? 7.242 -15.789 -5.165 1.00 94.56 104 GLU A C 1
ATOM 821 O O . GLU A 1 104 ? 6.192 -16.364 -5.481 1.00 94.56 104 GLU A O 1
ATOM 826 N N . THR A 1 105 ? 7.426 -14.496 -5.439 1.00 97.06 105 THR A N 1
ATOM 827 C CA . THR A 1 105 ? 6.402 -13.616 -5.992 1.00 97.06 105 THR A CA 1
ATOM 828 C C . THR A 1 105 ? 6.400 -13.668 -7.517 1.00 97.06 105 THR A C 1
ATOM 830 O O . THR A 1 105 ? 7.037 -12.875 -8.213 1.00 97.06 105 THR A O 1
ATOM 833 N N . SER A 1 106 ? 5.596 -14.583 -8.067 1.00 97.62 106 SER A N 1
ATOM 834 C CA . SER A 1 106 ? 5.289 -14.592 -9.505 1.00 97.62 106 SER A CA 1
ATOM 835 C C . SER A 1 106 ? 4.624 -13.284 -9.961 1.00 97.62 106 SER A C 1
ATOM 837 O O . SER A 1 106 ? 3.915 -12.637 -9.190 1.00 97.62 106 SER A O 1
ATOM 839 N N . LEU A 1 107 ? 4.749 -12.940 -11.249 1.00 97.62 107 LEU A N 1
ATOM 840 C CA . LEU A 1 107 ? 4.082 -11.761 -11.822 1.00 97.62 107 LEU A CA 1
ATOM 841 C C . LEU A 1 107 ? 2.559 -11.777 -11.593 1.00 97.62 107 LEU A C 1
ATOM 843 O O . LEU A 1 107 ? 1.968 -10.748 -11.287 1.00 97.62 107 LEU A O 1
ATOM 847 N N . THR A 1 108 ? 1.909 -12.940 -11.698 1.00 98.38 108 THR A N 1
ATOM 848 C CA . THR A 1 108 ? 0.462 -13.066 -11.454 1.00 98.38 108 THR A CA 1
ATOM 849 C C . THR A 1 108 ? 0.100 -12.809 -9.992 1.00 98.38 108 THR A C 1
ATOM 851 O O . THR A 1 108 ? -0.893 -12.130 -9.715 1.00 98.38 108 THR A O 1
ATOM 854 N N . LEU A 1 109 ? 0.904 -13.315 -9.050 1.00 98.31 109 LEU A N 1
ATOM 855 C CA . LEU A 1 109 ? 0.713 -13.024 -7.629 1.00 98.31 109 LEU A CA 1
ATOM 856 C C . LEU A 1 109 ? 0.922 -11.532 -7.361 1.00 98.31 109 LEU A C 1
ATOM 858 O O . LEU A 1 109 ? 0.054 -10.894 -6.770 1.00 98.31 109 LEU A O 1
ATOM 862 N N . TRP A 1 110 ? 2.004 -10.954 -7.883 1.00 98.56 110 TRP A N 1
ATOM 863 C CA . TRP A 1 110 ? 2.276 -9.525 -7.783 1.00 98.56 110 TRP A CA 1
ATOM 864 C C . TRP A 1 110 ? 1.112 -8.678 -8.300 1.00 98.56 110 TRP A C 1
ATOM 866 O O . TRP A 1 110 ? 0.652 -7.759 -7.621 1.00 98.56 110 TRP A O 1
ATOM 876 N N . GLN A 1 111 ? 0.581 -9.016 -9.477 1.00 98.44 111 GLN A N 1
ATOM 877 C CA . GLN A 1 111 ? -0.563 -8.332 -10.072 1.00 98.44 111 GLN A CA 1
ATOM 878 C C . GLN A 1 111 ? -1.832 -8.452 -9.222 1.00 98.44 111 GLN A C 1
ATOM 880 O O . GLN A 1 111 ? -2.610 -7.502 -9.140 1.00 98.44 111 GLN A O 1
ATOM 885 N N . THR A 1 112 ? -2.017 -9.583 -8.545 1.00 98.31 112 THR A N 1
ATOM 886 C CA . THR A 1 112 ? -3.129 -9.782 -7.610 1.00 98.31 112 THR A CA 1
ATOM 887 C C . THR A 1 112 ? -2.973 -8.893 -6.375 1.00 98.31 112 THR A C 1
ATOM 889 O O . THR A 1 112 ? -3.897 -8.160 -6.032 1.00 98.31 112 THR A O 1
ATOM 892 N N . LEU A 1 113 ? -1.791 -8.884 -5.752 1.00 98.38 113 LEU A N 1
ATOM 893 C CA . LEU A 1 113 ? -1.503 -8.063 -4.569 1.00 98.38 113 LEU A CA 1
ATOM 894 C C . LEU A 1 113 ? -1.673 -6.566 -4.858 1.00 98.38 113 LEU A C 1
ATOM 896 O O . LEU A 1 113 ? -2.281 -5.832 -4.084 1.00 98.38 113 LEU A O 1
ATOM 900 N N . THR A 1 114 ? -1.201 -6.118 -6.019 1.00 98.69 114 THR A N 1
ATOM 901 C CA . THR A 1 114 ? -1.259 -4.707 -6.431 1.00 98.69 114 THR A CA 1
ATOM 902 C C . THR A 1 114 ? -2.555 -4.333 -7.168 1.00 98.69 114 THR A C 1
ATOM 904 O O . THR A 1 114 ? -2.654 -3.239 -7.727 1.00 98.69 114 THR A O 1
ATOM 907 N N . ALA A 1 115 ? -3.581 -5.196 -7.177 1.00 98.56 115 ALA A N 1
ATOM 908 C CA . ALA A 1 115 ? -4.869 -4.912 -7.821 1.00 98.56 115 ALA A CA 1
ATOM 909 C C . ALA A 1 115 ? -5.537 -3.646 -7.260 1.00 98.56 115 ALA A C 1
ATOM 911 O O . ALA A 1 115 ? -6.055 -2.834 -8.027 1.00 98.56 115 ALA A O 1
ATOM 912 N N . ILE A 1 116 ? -5.444 -3.430 -5.943 1.00 98.56 116 ILE A N 1
ATOM 913 C CA . ILE A 1 116 ? -5.933 -2.213 -5.283 1.00 98.56 116 ILE A CA 1
ATOM 914 C C . ILE A 1 116 ? -5.276 -0.947 -5.850 1.00 98.56 116 ILE A C 1
ATOM 916 O O . ILE A 1 116 ? -5.962 0.042 -6.089 1.00 98.56 116 ILE A O 1
ATOM 920 N N . LEU A 1 117 ? -3.971 -0.978 -6.140 1.00 98.69 117 LEU A N 1
ATOM 921 C CA . LEU A 1 117 ? -3.263 0.166 -6.713 1.00 98.69 117 LEU A CA 1
ATOM 922 C C . LEU A 1 117 ? -3.757 0.430 -8.140 1.00 98.69 117 LEU A C 1
ATOM 924 O O . LEU A 1 117 ? -4.110 1.559 -8.476 1.00 98.69 117 LEU A O 1
ATOM 928 N N . ARG A 1 118 ? -3.881 -0.625 -8.959 1.00 98.25 118 ARG A N 1
ATOM 929 C CA . ARG A 1 118 ? -4.359 -0.517 -10.349 1.00 98.25 118 ARG A CA 1
ATOM 930 C C . ARG A 1 118 ? -5.779 0.037 -10.443 1.00 98.25 118 ARG A C 1
ATOM 932 O O . ARG A 1 118 ? -6.015 0.938 -11.242 1.00 98.25 118 ARG A O 1
ATOM 939 N N . LEU A 1 119 ? -6.706 -0.461 -9.623 1.00 98.38 119 LEU A N 1
ATOM 940 C CA . LEU A 1 119 ? -8.101 0.001 -9.613 1.00 98.38 119 LEU A CA 1
ATOM 941 C C . LEU A 1 119 ? -8.237 1.476 -9.224 1.00 98.38 119 LEU A C 1
ATOM 943 O O . LEU A 1 119 ? -9.171 2.141 -9.664 1.00 98.38 119 LEU A O 1
ATOM 947 N N . ASN A 1 120 ? -7.286 1.992 -8.444 1.00 98.19 120 ASN A N 1
ATOM 948 C CA . ASN A 1 120 ? -7.243 3.385 -8.006 1.00 98.19 120 ASN A CA 1
ATOM 949 C C . ASN A 1 120 ? -6.296 4.257 -8.853 1.00 98.19 120 ASN A C 1
ATOM 951 O O . ASN A 1 120 ? -6.013 5.391 -8.482 1.00 98.19 120 ASN A O 1
ATOM 955 N N . ASN A 1 121 ? -5.828 3.760 -10.005 1.00 97.56 121 ASN A N 1
ATOM 956 C CA . ASN A 1 121 ? -4.882 4.434 -10.906 1.00 97.56 121 ASN A CA 1
ATOM 957 C C . ASN A 1 121 ? -3.526 4.811 -10.273 1.00 97.56 121 ASN A C 1
ATOM 959 O O . ASN A 1 121 ? -2.804 5.649 -10.813 1.00 97.56 121 ASN A O 1
ATOM 963 N N . ILE A 1 122 ? -3.139 4.144 -9.187 1.00 97.94 122 ILE A N 1
ATOM 964 C CA . ILE A 1 122 ? -1.878 4.352 -8.470 1.00 97.94 122 ILE A CA 1
ATOM 965 C C . ILE A 1 122 ? -0.766 3.519 -9.119 1.00 97.94 122 ILE A C 1
ATOM 967 O O . ILE A 1 122 ? -0.947 2.336 -9.432 1.00 97.94 122 ILE A O 1
ATOM 971 N N . LYS A 1 123 ? 0.392 4.154 -9.345 1.00 97.31 123 LYS A N 1
ATOM 972 C CA . LYS A 1 123 ? 1.583 3.549 -9.981 1.00 97.31 123 LYS A CA 1
ATOM 973 C C . LYS A 1 123 ? 1.292 2.826 -11.304 1.00 97.31 123 LYS A C 1
ATOM 975 O O . LYS A 1 123 ? 1.827 1.758 -11.590 1.00 97.31 123 LYS A O 1
ATOM 980 N N . THR A 1 124 ? 0.439 3.402 -12.144 1.00 96.81 124 THR A N 1
ATOM 981 C CA . THR A 1 124 ? 0.093 2.833 -13.463 1.00 96.81 124 THR A CA 1
ATOM 982 C C . THR A 1 124 ? 1.016 3.292 -14.595 1.00 96.81 124 THR A C 1
ATOM 984 O O . THR A 1 124 ? 1.036 2.678 -15.659 1.00 96.81 124 THR A O 1
ATOM 987 N N . VAL A 1 125 ? 1.812 4.338 -14.362 1.00 94.94 125 VAL A N 1
ATOM 988 C CA . VAL A 1 125 ? 2.744 4.927 -15.333 1.00 94.94 125 VAL A CA 1
ATOM 989 C C . VAL A 1 125 ? 4.175 4.765 -14.834 1.00 94.94 125 VAL A C 1
ATOM 991 O O . VAL A 1 125 ? 4.429 4.843 -13.634 1.00 94.94 125 VAL A O 1
ATOM 994 N N . GLN A 1 126 ? 5.098 4.544 -15.768 1.00 96.88 126 GLN A N 1
ATOM 995 C CA . GLN A 1 126 ? 6.534 4.487 -15.517 1.00 96.88 126 GLN A CA 1
ATOM 996 C C . GLN A 1 126 ? 7.246 5.633 -16.244 1.00 96.88 126 GLN A C 1
ATOM 998 O O . GLN A 1 126 ? 6.994 5.862 -17.427 1.00 96.88 126 GLN A O 1
ATOM 1003 N N . ASP A 1 127 ? 8.167 6.299 -15.551 1.00 96.56 127 ASP A N 1
ATOM 1004 C CA . ASP A 1 127 ? 9.088 7.289 -16.113 1.00 96.56 127 ASP A CA 1
ATOM 1005 C C . ASP A 1 127 ? 10.494 7.051 -15.552 1.00 96.56 127 ASP A C 1
ATOM 1007 O O . ASP A 1 127 ? 10.750 7.257 -14.367 1.00 96.56 127 ASP A O 1
ATOM 1011 N N . LEU A 1 128 ? 11.407 6.595 -16.412 1.00 96.38 128 LEU A N 1
ATOM 1012 C CA . LEU A 1 128 ? 12.794 6.294 -16.043 1.00 96.38 128 LEU A CA 1
ATOM 1013 C C . LEU A 1 128 ? 13.799 7.316 -16.601 1.00 96.38 128 LEU A C 1
ATOM 1015 O O . LEU A 1 128 ? 15.005 7.076 -16.562 1.00 96.38 128 LEU A O 1
ATOM 1019 N N . SER A 1 129 ? 13.321 8.436 -17.153 1.00 95.62 129 SER A N 1
ATOM 1020 C CA . SER A 1 129 ? 14.151 9.392 -17.904 1.00 95.62 129 SER A CA 1
ATOM 1021 C C . SER A 1 129 ? 15.072 10.269 -17.042 1.00 95.62 129 SER A C 1
ATOM 1023 O O . SER A 1 129 ? 16.017 10.860 -17.568 1.00 95.62 129 SER A O 1
ATOM 1025 N N . GLY A 1 130 ? 14.811 10.351 -15.734 1.00 91.62 130 GLY A N 1
ATOM 1026 C CA . GLY A 1 130 ? 15.571 11.156 -14.778 1.00 91.62 130 GLY A CA 1
ATOM 1027 C C . GLY A 1 130 ? 16.732 10.424 -14.096 1.00 91.62 130 GLY A C 1
ATOM 1028 O O . GLY A 1 130 ? 17.077 9.284 -14.411 1.00 91.62 130 GLY A O 1
ATOM 1029 N N . THR A 1 131 ? 17.338 11.094 -13.114 1.00 92.69 131 THR A N 1
ATOM 1030 C CA . THR A 1 131 ? 18.275 10.460 -12.172 1.00 92.69 131 THR A CA 1
ATOM 1031 C C . THR A 1 131 ? 17.571 9.343 -11.394 1.00 92.69 131 THR A C 1
ATOM 1033 O O . THR A 1 131 ? 16.356 9.417 -11.230 1.00 92.69 131 THR A O 1
ATOM 1036 N N . PRO A 1 132 ? 18.279 8.345 -10.829 1.00 88.81 132 PRO A N 1
ATOM 1037 C CA . PRO A 1 132 ? 17.642 7.245 -10.088 1.00 88.81 132 PRO A CA 1
ATOM 1038 C C . PRO A 1 132 ? 16.629 7.692 -9.021 1.00 88.81 132 PRO A C 1
ATOM 1040 O O . PRO A 1 132 ? 15.618 7.041 -8.797 1.00 88.81 132 PRO A O 1
ATOM 1043 N N . LYS A 1 133 ? 16.862 8.853 -8.398 1.00 86.94 133 LYS A N 1
ATOM 1044 C CA . LYS A 1 133 ? 15.955 9.464 -7.417 1.00 86.94 133 LYS A CA 1
ATOM 1045 C C . LYS A 1 133 ? 14.650 9.991 -8.036 1.00 86.94 133 LYS A C 1
ATOM 1047 O O . LYS A 1 133 ? 13.623 10.025 -7.367 1.00 86.94 133 LYS A O 1
ATOM 1052 N N . GLU A 1 134 ? 14.706 10.449 -9.280 1.00 90.25 134 GLU A N 1
ATOM 1053 C CA . GLU A 1 134 ? 13.577 10.998 -10.039 1.00 90.25 134 GLU A CA 1
ATOM 1054 C C . GLU A 1 134 ? 12.790 9.914 -10.779 1.00 90.25 134 GLU A C 1
ATOM 1056 O O . GLU A 1 134 ? 11.673 10.173 -11.218 1.00 90.25 134 GLU A O 1
ATOM 1061 N N . GLN A 1 135 ? 13.346 8.707 -10.907 1.00 94.81 135 GLN A N 1
ATOM 1062 C CA . GLN A 1 135 ? 12.666 7.601 -11.563 1.00 94.81 135 GLN A CA 1
ATOM 1063 C C . GLN A 1 135 ? 11.387 7.206 -10.809 1.00 94.81 135 GLN A C 1
ATOM 1065 O O . GLN A 1 135 ? 11.315 7.167 -9.574 1.00 94.81 135 GLN A O 1
ATOM 1070 N N . VAL A 1 136 ? 10.349 6.906 -11.581 1.00 95.56 136 VAL A N 1
ATOM 1071 C CA . VAL A 1 136 ? 9.048 6.446 -11.104 1.00 95.56 136 VAL A CA 1
ATOM 1072 C C . VAL A 1 136 ? 8.767 5.110 -11.764 1.00 95.56 136 VAL A C 1
ATOM 1074 O O . VAL A 1 136 ? 8.602 5.036 -12.981 1.00 95.56 136 VAL A O 1
ATOM 1077 N N . TYR A 1 137 ? 8.696 4.059 -10.956 1.00 98.19 137 TYR A N 1
ATOM 1078 C CA . TYR A 1 137 ? 8.316 2.734 -11.421 1.00 98.19 137 TYR A CA 1
ATOM 1079 C C . TYR A 1 137 ? 6.798 2.563 -11.372 1.00 98.19 137 TYR A C 1
ATOM 1081 O O . TYR A 1 137 ? 6.138 2.994 -10.421 1.00 98.19 137 TYR A O 1
ATOM 1089 N N . SER A 1 138 ? 6.253 1.903 -12.393 1.00 98.56 138 SER A N 1
ATOM 1090 C CA . SER A 1 138 ? 4.883 1.393 -12.346 1.00 98.56 138 SER A CA 1
ATOM 1091 C C . SER A 1 138 ? 4.813 0.119 -11.498 1.00 98.56 138 SER A C 1
ATOM 1093 O O . SER A 1 138 ? 5.846 -0.445 -11.140 1.00 98.56 138 SER A O 1
ATOM 1095 N N . ASN A 1 139 ? 3.601 -0.373 -11.222 1.00 98.56 139 ASN A N 1
ATOM 1096 C CA . ASN A 1 139 ? 3.384 -1.645 -10.528 1.00 98.56 139 ASN A CA 1
ATOM 1097 C C . ASN A 1 139 ? 4.176 -2.781 -11.192 1.00 98.56 139 ASN A C 1
ATOM 1099 O O . ASN A 1 139 ? 4.994 -3.419 -10.545 1.00 98.56 139 ASN A O 1
ATOM 1103 N N . ASP A 1 140 ? 3.990 -3.020 -12.490 1.00 98.31 140 ASP A N 1
ATOM 1104 C CA . ASP A 1 140 ? 4.707 -4.104 -13.181 1.00 98.31 140 ASP A CA 1
ATOM 1105 C C . ASP A 1 140 ? 6.194 -3.764 -13.377 1.00 98.31 140 ASP A C 1
ATOM 1107 O O . ASP A 1 140 ? 7.047 -4.647 -13.357 1.00 98.31 140 ASP A O 1
ATOM 1111 N N . GLY A 1 141 ? 6.507 -2.474 -13.506 1.00 98.25 141 GLY A N 1
ATOM 1112 C CA . GLY A 1 141 ? 7.861 -1.971 -13.678 1.00 98.25 141 GLY A CA 1
ATOM 1113 C C . GLY A 1 141 ? 8.776 -2.231 -12.487 1.00 98.25 141 GLY A C 1
ATOM 1114 O O . GLY A 1 141 ? 9.900 -2.682 -12.685 1.00 98.25 141 GLY A O 1
ATOM 1115 N N . ILE A 1 142 ? 8.308 -1.983 -11.256 1.00 98.50 142 ILE A N 1
ATOM 1116 C CA . ILE A 1 142 ? 9.129 -2.221 -10.059 1.00 98.50 142 ILE A CA 1
ATOM 1117 C C . ILE A 1 142 ? 9.401 -3.713 -9.866 1.00 98.50 142 ILE A C 1
ATOM 1119 O O . ILE A 1 142 ? 10.524 -4.092 -9.551 1.00 98.50 142 ILE A O 1
ATOM 1123 N N . HIS A 1 143 ? 8.406 -4.570 -10.115 1.00 98.31 143 HIS A N 1
ATOM 1124 C CA . HIS A 1 143 ? 8.582 -6.021 -10.038 1.00 98.31 143 HIS A CA 1
ATOM 1125 C C . HIS A 1 143 ? 9.594 -6.498 -11.079 1.00 98.31 143 HIS A C 1
ATOM 1127 O O . HIS A 1 143 ? 10.560 -7.166 -10.728 1.00 98.31 143 HIS A O 1
ATOM 1133 N N . GLN A 1 144 ? 9.452 -6.053 -12.332 1.00 97.94 144 GLN A N 1
ATOM 1134 C CA . GLN A 1 144 ? 10.399 -6.377 -13.397 1.00 97.94 144 GLN A CA 1
ATOM 1135 C C . GLN A 1 144 ? 11.829 -5.908 -13.082 1.00 97.94 144 GLN A C 1
ATOM 1137 O O . GLN A 1 144 ? 12.771 -6.667 -13.311 1.00 97.94 144 GLN A O 1
ATOM 1142 N N . HIS A 1 145 ? 11.990 -4.677 -12.584 1.00 97.75 145 HIS A N 1
ATOM 1143 C CA . HIS A 1 145 ? 13.285 -4.106 -12.194 1.00 97.75 145 HIS A CA 1
ATOM 1144 C C . HIS A 1 145 ? 13.972 -4.978 -11.146 1.00 97.75 145 HIS A C 1
ATOM 1146 O O . HIS A 1 145 ? 15.082 -5.457 -11.362 1.00 97.75 145 HIS A O 1
ATOM 1152 N N . LEU A 1 146 ? 13.268 -5.270 -10.052 1.00 97.75 146 LEU A N 1
ATOM 1153 C CA . LEU A 1 146 ? 13.824 -6.037 -8.940 1.00 97.75 146 LEU A CA 1
ATOM 1154 C C . LEU A 1 146 ? 14.130 -7.492 -9.324 1.00 97.75 146 LEU A C 1
ATOM 1156 O O . LEU A 1 146 ? 15.133 -8.043 -8.875 1.00 97.75 146 LEU A O 1
ATOM 1160 N N . THR A 1 147 ? 13.305 -8.114 -10.173 1.00 97.06 147 THR A N 1
ATOM 1161 C CA . THR A 1 147 ? 13.532 -9.490 -10.641 1.00 97.06 147 THR A CA 1
ATOM 1162 C C . THR A 1 147 ? 14.710 -9.601 -11.612 1.00 97.06 147 THR A C 1
ATOM 1164 O O . THR A 1 147 ? 15.438 -10.591 -11.569 1.00 97.06 147 THR A O 1
ATOM 1167 N N . ASN A 1 148 ? 14.906 -8.625 -12.503 1.00 96.81 148 ASN A N 1
ATOM 1168 C CA . ASN A 1 148 ? 15.927 -8.724 -13.553 1.00 96.81 148 ASN A CA 1
ATOM 1169 C C . ASN A 1 148 ? 17.280 -8.150 -13.130 1.00 96.81 148 ASN A C 1
ATOM 1171 O O . ASN A 1 148 ? 18.316 -8.752 -13.416 1.00 96.81 148 ASN A O 1
ATOM 1175 N N . ASP A 1 149 ? 17.263 -6.994 -12.469 1.00 95.69 149 ASP A N 1
ATOM 1176 C CA . ASP A 1 149 ? 18.465 -6.209 -12.179 1.00 95.69 149 ASP A CA 1
ATOM 1177 C C . ASP A 1 149 ? 18.949 -6.414 -10.731 1.00 95.69 149 ASP A C 1
ATOM 1179 O O . ASP A 1 149 ? 20.076 -6.054 -10.382 1.00 95.69 149 ASP A O 1
ATOM 1183 N N . GLY A 1 150 ? 18.123 -7.069 -9.909 1.00 92.31 150 GLY A N 1
ATOM 1184 C CA . GLY A 1 150 ? 18.394 -7.393 -8.515 1.00 92.31 150 GLY A CA 1
ATOM 1185 C C . GLY A 1 150 ? 17.870 -6.342 -7.528 1.00 92.31 150 GLY A C 1
ATOM 1186 O O . GLY A 1 150 ? 17.174 -5.398 -7.906 1.00 92.31 150 GLY A O 1
ATOM 1187 N N . PRO A 1 151 ? 18.183 -6.498 -6.228 1.00 91.62 151 PRO A N 1
ATOM 1188 C CA . PRO A 1 151 ? 17.644 -5.637 -5.182 1.00 91.62 151 PRO A CA 1
ATOM 1189 C C . PRO A 1 151 ? 18.048 -4.166 -5.341 1.00 91.62 151 PRO A C 1
ATOM 1191 O O . PRO A 1 151 ? 19.229 -3.819 -5.298 1.00 91.62 151 PRO A O 1
ATOM 1194 N N . ASP A 1 152 ? 17.050 -3.288 -5.414 1.00 95.19 152 ASP A N 1
ATOM 1195 C CA . ASP A 1 152 ? 17.214 -1.835 -5.388 1.00 95.19 152 ASP A CA 1
ATOM 1196 C C . ASP A 1 152 ? 16.366 -1.244 -4.261 1.00 95.19 152 ASP A C 1
ATOM 1198 O O . ASP A 1 152 ? 15.176 -0.961 -4.415 1.00 95.19 152 ASP A O 1
ATOM 1202 N N . TYR A 1 153 ? 16.998 -1.063 -3.100 1.00 92.81 153 TYR A N 1
ATOM 1203 C CA . TYR A 1 153 ? 16.326 -0.562 -1.902 1.00 92.81 153 TYR A CA 1
ATOM 1204 C C . TYR A 1 153 ? 15.720 0.834 -2.106 1.00 92.81 153 TYR A C 1
ATOM 1206 O O . TYR A 1 153 ? 14.652 1.126 -1.577 1.00 92.81 153 TYR A O 1
ATOM 1214 N N . ASN A 1 154 ? 16.364 1.703 -2.892 1.00 94.00 154 ASN A N 1
ATOM 1215 C CA . ASN A 1 154 ? 15.861 3.061 -3.095 1.00 94.00 154 ASN A CA 1
ATOM 1216 C C . ASN A 1 154 ? 14.605 3.052 -3.968 1.00 94.00 154 ASN A C 1
ATOM 1218 O O . ASN A 1 154 ? 13.620 3.702 -3.618 1.00 94.00 154 ASN A O 1
ATOM 1222 N N . ALA A 1 155 ? 14.625 2.304 -5.077 1.00 96.19 155 ALA A N 1
ATOM 1223 C CA . ALA A 1 155 ? 13.462 2.163 -5.950 1.00 96.19 155 ALA A CA 1
ATOM 1224 C C . ALA A 1 155 ? 12.286 1.503 -5.215 1.00 96.19 155 ALA A C 1
ATOM 1226 O O . ALA A 1 155 ? 11.154 1.980 -5.294 1.00 96.19 155 ALA A O 1
ATOM 1227 N N . MET A 1 156 ? 12.576 0.449 -4.452 1.00 96.06 156 MET A N 1
ATOM 1228 C CA . MET A 1 156 ? 11.606 -0.305 -3.666 1.00 96.06 156 MET A CA 1
ATOM 1229 C C . MET A 1 156 ? 10.937 0.559 -2.596 1.00 96.06 156 MET A C 1
ATOM 1231 O O . MET A 1 156 ? 9.711 0.661 -2.569 1.00 96.06 156 MET A O 1
ATOM 1235 N N . MET A 1 157 ? 11.725 1.236 -1.756 1.00 95.25 157 MET A N 1
ATOM 1236 C CA . MET A 1 157 ? 11.181 2.095 -0.705 1.00 95.25 157 MET A CA 1
ATOM 1237 C C . MET A 1 157 ? 10.396 3.263 -1.288 1.00 95.25 157 MET A C 1
ATOM 1239 O O . MET A 1 157 ? 9.276 3.508 -0.857 1.00 95.25 157 MET A O 1
ATOM 1243 N N . LYS A 1 158 ? 10.913 3.926 -2.328 1.00 95.69 158 LYS A N 1
ATOM 1244 C CA . LYS A 1 158 ? 10.182 5.007 -3.001 1.00 95.69 158 LYS A CA 1
ATOM 1245 C C . LYS A 1 158 ? 8.833 4.525 -3.544 1.00 95.69 158 LYS A C 1
ATOM 1247 O O . LYS A 1 158 ? 7.821 5.189 -3.338 1.00 95.69 158 LYS A O 1
ATOM 1252 N N . TYR A 1 159 ? 8.804 3.370 -4.212 1.00 98.00 159 TYR A N 1
ATOM 1253 C CA . TYR A 1 159 ? 7.564 2.784 -4.721 1.00 98.00 159 TYR A CA 1
ATOM 1254 C C . TYR A 1 159 ? 6.562 2.503 -3.591 1.00 98.00 159 TYR A C 1
ATOM 1256 O O . TYR A 1 159 ? 5.396 2.881 -3.716 1.00 98.00 159 TYR A O 1
ATOM 1264 N N . LEU A 1 160 ? 7.002 1.882 -2.493 1.00 97.69 160 LEU A N 1
ATOM 1265 C CA . LEU A 1 160 ? 6.143 1.523 -1.360 1.00 97.69 160 LEU A CA 1
ATOM 1266 C C . LEU A 1 160 ? 5.604 2.750 -0.623 1.00 97.69 160 LEU A C 1
ATOM 1268 O O . LEU A 1 160 ? 4.402 2.831 -0.379 1.00 97.69 160 LEU A O 1
ATOM 1272 N N . GLU A 1 161 ? 6.477 3.703 -0.297 1.00 95.62 161 GLU A N 1
ATOM 1273 C CA . GLU A 1 161 ? 6.118 4.914 0.444 1.00 95.62 161 GLU A CA 1
ATOM 1274 C C . GLU A 1 161 ? 5.117 5.765 -0.335 1.00 95.62 161 GLU A C 1
ATOM 1276 O O . GLU A 1 161 ? 4.106 6.195 0.221 1.00 95.62 161 GLU A O 1
ATOM 1281 N N . GLU A 1 162 ? 5.361 5.968 -1.632 1.00 96.00 162 GLU A N 1
ATOM 1282 C CA . GLU A 1 162 ? 4.437 6.717 -2.477 1.00 96.00 162 GLU A CA 1
ATOM 1283 C C . GLU A 1 162 ? 3.118 5.945 -2.663 1.00 96.00 162 GLU A C 1
ATOM 1285 O O . GLU A 1 162 ? 2.053 6.528 -2.502 1.00 96.00 162 GLU A O 1
ATOM 1290 N N . SER A 1 163 ? 3.145 4.630 -2.914 1.00 98.25 163 SER A N 1
ATOM 1291 C CA . SER A 1 163 ? 1.912 3.836 -3.089 1.00 98.25 163 SER A CA 1
ATOM 1292 C C . SER A 1 163 ? 1.020 3.843 -1.845 1.00 98.25 163 SER A C 1
ATOM 1294 O O . SER A 1 163 ? -0.197 4.008 -1.947 1.00 98.25 163 SER A O 1
ATOM 1296 N N . GLU A 1 164 ? 1.617 3.685 -0.660 1.00 98.44 164 GLU A N 1
ATOM 1297 C CA . GLU A 1 164 ? 0.886 3.728 0.606 1.00 98.44 164 GLU A CA 1
ATOM 1298 C C . GLU A 1 164 ? 0.289 5.116 0.855 1.00 98.44 164 GLU A C 1
ATOM 1300 O O . GLU A 1 164 ? -0.870 5.233 1.262 1.00 98.44 164 GLU A O 1
ATOM 1305 N N . LEU A 1 165 ? 1.066 6.173 0.607 1.00 97.12 165 LEU A N 1
ATOM 1306 C CA . LEU A 1 165 ? 0.624 7.544 0.823 1.00 97.12 165 LEU A CA 1
ATOM 1307 C C . LEU A 1 165 ? -0.504 7.933 -0.140 1.00 97.12 165 LEU A C 1
ATOM 1309 O O . LEU A 1 165 ? -1.493 8.519 0.298 1.00 97.12 165 LEU A O 1
ATOM 1313 N N . GLU A 1 166 ? -0.410 7.543 -1.413 1.00 98.12 166 GLU A N 1
ATOM 1314 C CA . GLU A 1 166 ? -1.461 7.755 -2.413 1.00 98.12 166 GLU A CA 1
ATOM 1315 C C . GLU A 1 166 ? -2.761 7.012 -2.029 1.00 98.12 166 GLU A C 1
ATOM 1317 O O . GLU A 1 166 ? -3.846 7.593 -2.104 1.00 98.12 166 GLU A O 1
ATOM 1322 N N . LEU A 1 167 ? -2.684 5.775 -1.511 1.00 98.56 167 LEU A N 1
ATOM 1323 C CA . LEU A 1 167 ? -3.863 5.071 -0.977 1.00 98.56 167 LEU A CA 1
ATOM 1324 C C . LEU A 1 167 ? -4.476 5.795 0.228 1.00 98.56 167 LEU A C 1
ATOM 1326 O O . LEU A 1 167 ? -5.698 5.941 0.308 1.00 98.56 167 LEU A O 1
ATOM 1330 N N . LYS A 1 168 ? -3.647 6.274 1.162 1.00 98.50 168 LYS A N 1
ATOM 1331 C CA . LYS A 1 168 ? -4.121 7.044 2.321 1.00 98.50 168 LYS A CA 1
ATOM 1332 C C . LYS A 1 168 ? -4.787 8.348 1.904 1.00 98.50 168 LYS A C 1
ATOM 1334 O O . LYS A 1 168 ? -5.811 8.689 2.490 1.00 98.50 168 LYS A O 1
ATOM 1339 N N . CYS A 1 169 ? -4.265 9.040 0.890 1.00 98.12 169 CYS A N 1
ATOM 1340 C CA . CYS A 1 169 ? -4.900 10.234 0.332 1.00 98.12 169 CYS A CA 1
ATOM 1341 C C . CYS A 1 169 ? -6.348 9.943 -0.075 1.00 98.12 169 CYS A C 1
ATOM 1343 O O . CYS A 1 169 ? -7.263 10.656 0.331 1.00 98.12 169 CYS A O 1
ATOM 1345 N N . LEU A 1 170 ? -6.575 8.871 -0.836 1.00 98.50 170 LEU A N 1
ATOM 1346 C CA . LEU A 1 170 ? -7.917 8.505 -1.291 1.00 98.50 170 LEU A CA 1
ATOM 1347 C C . LEU A 1 170 ? -8.826 8.060 -0.137 1.00 98.50 170 LEU A C 1
ATOM 1349 O O . LEU A 1 170 ? -10.017 8.369 -0.140 1.00 98.50 170 LEU A O 1
ATOM 1353 N N . ALA A 1 171 ? -8.278 7.351 0.852 1.00 98.19 171 ALA A N 1
ATOM 1354 C CA . ALA A 1 171 ? -9.061 6.725 1.912 1.00 98.19 171 ALA A CA 1
ATOM 1355 C C . ALA A 1 171 ? -9.417 7.675 3.073 1.00 98.19 171 ALA A C 1
ATOM 1357 O O . ALA A 1 171 ? -10.533 7.623 3.598 1.00 98.19 171 ALA A O 1
ATOM 1358 N N . PHE A 1 172 ? -8.488 8.537 3.496 1.00 98.44 172 PHE A N 1
ATOM 1359 C CA . PHE A 1 172 ? -8.656 9.364 4.692 1.00 98.44 172 PHE A CA 1
ATOM 1360 C C . PHE A 1 172 ? -9.465 10.630 4.418 1.00 98.44 172 PHE A C 1
ATOM 1362 O O . PHE A 1 172 ? -9.236 11.342 3.442 1.00 98.44 172 PHE A O 1
ATOM 1369 N N . ILE A 1 173 ? -10.351 10.970 5.353 1.00 97.75 173 ILE A N 1
ATOM 1370 C CA . ILE A 1 173 ? -11.125 12.216 5.340 1.00 97.75 173 ILE A CA 1
ATOM 1371 C C . ILE A 1 173 ? -10.569 13.191 6.378 1.00 97.75 173 ILE A C 1
ATOM 1373 O O . ILE A 1 173 ? -10.184 12.781 7.473 1.00 97.75 173 ILE A O 1
ATOM 1377 N N . ASN A 1 174 ? -10.557 14.488 6.053 1.00 95.56 174 ASN A N 1
ATOM 1378 C CA . ASN A 1 174 ? -10.148 15.568 6.967 1.00 95.56 174 ASN A CA 1
ATOM 1379 C C . ASN A 1 174 ? -8.788 15.325 7.666 1.00 95.56 174 ASN A C 1
ATOM 1381 O O . ASN A 1 174 ? -8.621 15.663 8.836 1.00 95.56 174 ASN A O 1
ATOM 1385 N N . PHE A 1 175 ? -7.836 14.702 6.969 1.00 96.75 175 PHE A N 1
ATOM 1386 C CA . PHE A 1 175 ? -6.496 14.382 7.469 1.00 96.75 175 PHE A CA 1
ATOM 1387 C C . PHE A 1 175 ? -5.457 15.344 6.879 1.00 96.75 175 PHE A C 1
ATOM 1389 O O . PHE A 1 175 ? -5.503 15.619 5.682 1.00 96.75 175 PHE A O 1
ATOM 1396 N N . ASP A 1 176 ? -4.515 15.835 7.684 1.00 94.31 176 ASP A N 1
ATOM 1397 C CA . ASP A 1 176 ? -3.447 16.717 7.202 1.00 94.31 176 ASP A CA 1
ATOM 1398 C C . ASP A 1 176 ? -2.245 15.904 6.695 1.00 94.31 176 ASP A C 1
ATOM 1400 O O . ASP A 1 176 ? -1.496 15.315 7.476 1.00 94.31 176 ASP A O 1
ATOM 1404 N N . PHE A 1 177 ? -2.074 15.866 5.372 1.00 94.75 177 PHE A N 1
ATOM 1405 C CA . PHE A 1 177 ? -0.944 15.216 4.698 1.00 94.75 177 PHE A CA 1
ATOM 1406 C C . PHE A 1 177 ? 0.245 16.157 4.454 1.00 94.75 177 PHE A C 1
ATOM 1408 O O . PHE A 1 177 ? 1.176 15.795 3.730 1.00 94.75 177 PHE A O 1
ATOM 1415 N N . THR A 1 178 ? 0.232 17.358 5.034 1.00 93.31 178 THR A N 1
ATOM 1416 C CA . THR A 1 178 ? 1.338 18.309 4.918 1.00 93.31 178 THR A CA 1
ATOM 1417 C C . THR A 1 178 ? 2.555 17.790 5.683 1.00 93.31 178 THR A C 1
ATOM 1419 O O . THR A 1 178 ? 2.508 17.547 6.890 1.00 93.31 178 THR A O 1
ATOM 1422 N N . ASN A 1 179 ? 3.668 17.599 4.977 1.00 89.06 179 ASN A N 1
ATOM 1423 C CA . ASN A 1 179 ? 4.933 17.196 5.582 1.00 89.06 179 ASN A CA 1
ATOM 1424 C C . ASN A 1 179 ? 5.593 18.372 6.348 1.00 89.06 179 ASN A C 1
ATOM 1426 O O . ASN A 1 179 ? 5.163 19.522 6.219 1.00 89.06 179 ASN A O 1
ATOM 1430 N N . PRO A 1 180 ? 6.655 18.130 7.142 1.00 91.25 180 PRO A N 1
ATOM 1431 C CA . PRO A 1 180 ? 7.385 19.200 7.832 1.00 91.25 180 PRO A CA 1
ATOM 1432 C C . PRO A 1 180 ? 7.956 20.285 6.905 1.00 91.25 180 PRO A C 1
ATOM 1434 O O . PRO A 1 180 ? 8.192 21.408 7.348 1.00 91.25 180 PRO A O 1
ATOM 1437 N N . GLU A 1 181 ? 8.172 19.969 5.627 1.00 90.81 181 GLU A N 1
ATOM 1438 C CA . GLU A 1 181 ? 8.609 20.904 4.589 1.00 90.81 181 GLU A CA 1
ATOM 1439 C C . GLU A 1 181 ? 7.470 21.770 4.011 1.00 90.81 181 GLU A C 1
ATOM 1441 O O . GLU A 1 181 ? 7.729 22.642 3.181 1.00 90.81 181 GLU A O 1
ATOM 1446 N N . GLY A 1 182 ? 6.221 21.569 4.446 1.00 92.38 182 GLY A N 1
ATOM 1447 C CA . GLY A 1 182 ? 5.050 22.329 4.002 1.00 92.38 182 GLY A CA 1
ATOM 1448 C C . GLY A 1 182 ? 4.420 21.839 2.693 1.00 92.38 182 GLY A C 1
ATOM 1449 O O . GLY A 1 182 ? 3.579 22.533 2.128 1.00 92.38 182 GLY A O 1
ATOM 1450 N N . ALA A 1 183 ? 4.819 20.672 2.191 1.00 92.88 183 ALA A N 1
ATOM 1451 C CA . ALA A 1 183 ? 4.291 20.067 0.976 1.00 92.88 183 ALA A CA 1
ATOM 1452 C C . ALA A 1 183 ? 3.220 19.015 1.294 1.00 92.88 183 ALA A C 1
ATOM 1454 O O . ALA A 1 183 ? 3.411 18.159 2.158 1.00 92.88 183 ALA A O 1
ATOM 1455 N N . ASN A 1 184 ? 2.115 19.044 0.550 1.00 93.12 184 ASN A N 1
ATOM 1456 C CA . ASN A 1 184 ? 1.046 18.056 0.639 1.00 93.12 184 ASN A CA 1
ATOM 1457 C C . ASN A 1 184 ? 1.114 17.106 -0.566 1.00 93.12 184 ASN A C 1
ATOM 1459 O O . ASN A 1 184 ? 0.933 17.519 -1.714 1.00 93.12 184 ASN A O 1
ATOM 1463 N N . HIS A 1 185 ? 1.382 15.826 -0.301 1.00 90.38 185 HIS A N 1
ATOM 1464 C CA . HIS A 1 185 ? 1.542 14.822 -1.354 1.00 90.38 185 HIS A CA 1
ATOM 1465 C C . HIS A 1 185 ? 0.263 14.630 -2.183 1.00 90.38 185 HIS A C 1
ATOM 1467 O O . HIS A 1 185 ? 0.332 14.561 -3.408 1.00 90.38 185 HIS A O 1
ATOM 1473 N N . CYS A 1 186 ? -0.907 14.612 -1.540 1.00 93.88 186 CYS A N 1
ATOM 1474 C CA . CYS A 1 186 ? -2.183 14.429 -2.228 1.00 93.88 186 CYS A CA 1
ATOM 1475 C C . CYS A 1 186 ? -2.436 15.558 -3.237 1.00 93.88 186 CYS A C 1
ATOM 1477 O O . CYS A 1 186 ? -2.820 15.301 -4.375 1.00 93.88 186 CYS A O 1
ATOM 1479 N N . GLU A 1 187 ? -2.159 16.804 -2.844 1.00 95.06 187 GLU A N 1
ATOM 1480 C CA . GLU A 1 187 ? -2.335 17.977 -3.707 1.00 95.06 187 GLU A CA 1
ATOM 1481 C C . GLU A 1 187 ? -1.369 17.975 -4.895 1.00 95.06 187 GLU A C 1
ATOM 1483 O O . GLU A 1 187 ? -1.789 18.189 -6.033 1.00 95.06 187 GLU A O 1
ATOM 1488 N N . ILE A 1 188 ? -0.085 17.689 -4.651 1.00 92.38 188 ILE A N 1
ATOM 1489 C CA . ILE A 1 188 ? 0.951 17.656 -5.698 1.00 92.38 188 ILE A CA 1
ATOM 1490 C C . ILE A 1 188 ? 0.624 16.610 -6.769 1.00 92.38 188 ILE A C 1
ATOM 1492 O O . ILE A 1 188 ? 0.870 16.843 -7.954 1.00 92.38 188 ILE A O 1
ATOM 1496 N N . HIS A 1 189 ? 0.044 15.482 -6.361 1.00 89.31 189 HIS A N 1
ATOM 1497 C CA . HIS A 1 189 ? -0.324 14.384 -7.252 1.00 89.31 189 HIS A CA 1
ATOM 1498 C C . HIS A 1 189 ? -1.766 14.480 -7.781 1.00 89.31 189 HIS A C 1
ATOM 1500 O O . HIS A 1 189 ? -2.211 13.596 -8.509 1.00 89.31 189 HIS A O 1
ATOM 1506 N N . GLY A 1 190 ? -2.499 15.554 -7.460 1.00 94.19 190 GLY A N 1
ATOM 1507 C CA . GLY A 1 190 ? -3.867 15.766 -7.941 1.00 94.19 190 GLY A CA 1
ATOM 1508 C C . GLY A 1 190 ? -4.874 14.732 -7.427 1.00 94.19 190 GLY A C 1
ATOM 1509 O O . GLY A 1 190 ? -5.878 14.470 -8.090 1.00 94.19 190 GLY A O 1
ATOM 1510 N N . LEU A 1 191 ? -4.614 14.132 -6.264 1.00 94.56 191 LEU A N 1
ATOM 1511 C CA . LEU A 1 191 ? -5.485 13.142 -5.642 1.00 94.56 191 LEU A CA 1
ATOM 1512 C C . LEU A 1 191 ? -6.572 13.840 -4.825 1.00 94.56 191 LEU A C 1
ATOM 1514 O O . LEU A 1 191 ? -6.290 14.576 -3.878 1.00 94.56 191 LEU A O 1
ATOM 1518 N N 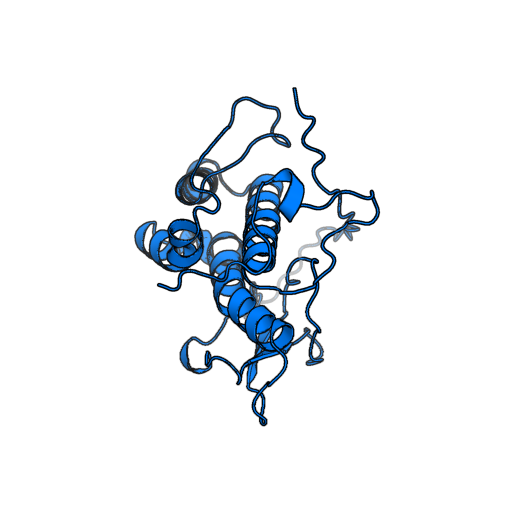. ALA A 1 192 ? -7.833 13.579 -5.171 1.00 94.19 192 ALA A N 1
ATOM 1519 C CA . ALA A 1 192 ? -8.975 14.076 -4.415 1.00 94.19 192 ALA A CA 1
ATOM 1520 C C . ALA A 1 192 ? -9.050 13.350 -3.065 1.00 94.19 192 ALA A C 1
ATOM 1522 O O . ALA A 1 192 ? -9.501 12.203 -2.991 1.00 94.19 192 ALA A O 1
ATOM 1523 N N . GLN A 1 193 ? -8.582 14.016 -2.009 1.00 95.94 193 GLN A N 1
ATOM 1524 C CA . GLN A 1 193 ? -8.542 13.437 -0.673 1.00 95.94 193 GLN A CA 1
ATOM 1525 C C . GLN A 1 193 ? -9.931 12.962 -0.225 1.00 95.94 193 GLN A C 1
ATOM 1527 O O . GLN A 1 193 ? -10.917 13.690 -0.359 1.00 95.94 193 GLN A O 1
ATOM 1532 N N . GLY A 1 194 ? -10.005 11.749 0.325 1.00 96.69 194 GLY A N 1
ATOM 1533 C CA . GLY A 1 194 ? -11.253 11.184 0.837 1.00 96.69 194 GLY A CA 1
ATOM 1534 C C . GLY A 1 194 ? -12.276 10.819 -0.245 1.00 96.69 194 GLY A C 1
ATOM 1535 O O . GLY A 1 194 ? -13.450 10.628 0.069 1.00 96.69 194 GLY A O 1
ATOM 1536 N N . SER A 1 195 ? -11.860 10.727 -1.513 1.00 97.25 195 SER A N 1
ATOM 1537 C CA . SER A 1 195 ? -12.716 10.278 -2.625 1.00 97.25 195 SER A CA 1
ATOM 1538 C C . SER A 1 195 ? -13.111 8.799 -2.538 1.00 97.25 195 SER A C 1
ATOM 1540 O O . SER A 1 195 ? -14.061 8.383 -3.204 1.00 97.25 195 SER A O 1
ATOM 1542 N N . GLY A 1 196 ? -12.449 8.035 -1.668 1.00 96.88 196 GLY A N 1
ATOM 1543 C CA . GLY A 1 196 ? -12.708 6.625 -1.424 1.00 96.88 196 GLY A CA 1
ATOM 1544 C C . GLY A 1 196 ? -11.858 5.708 -2.299 1.00 96.88 196 GLY A C 1
ATOM 1545 O O . GLY A 1 196 ? -11.345 6.098 -3.344 1.00 96.88 196 GLY A O 1
ATOM 1546 N N . LEU A 1 197 ? -11.712 4.464 -1.845 1.00 97.44 197 LEU A N 1
ATOM 1547 C CA . LEU A 1 197 ? -10.992 3.421 -2.570 1.00 97.44 197 LEU A CA 1
ATOM 1548 C C . LEU A 1 197 ? -11.948 2.607 -3.445 1.00 97.44 197 LEU A C 1
ATOM 1550 O O . LEU A 1 197 ? -12.995 2.152 -2.978 1.00 97.44 197 LEU A O 1
ATOM 1554 N N . VAL A 1 198 ? -11.547 2.347 -4.687 1.00 97.88 198 VAL A N 1
ATOM 1555 C CA . VAL A 1 198 ? -12.125 1.285 -5.520 1.00 97.88 198 VAL A CA 1
ATOM 1556 C C . VAL A 1 198 ? -11.502 -0.042 -5.089 1.00 97.88 198 VAL A C 1
ATOM 1558 O O . VAL A 1 198 ? -10.290 -0.219 -5.197 1.00 97.88 198 VAL A O 1
ATOM 1561 N N . ILE A 1 199 ? -12.316 -0.953 -4.559 1.00 94.69 199 ILE A N 1
ATOM 1562 C CA . ILE A 1 199 ? -11.870 -2.215 -3.950 1.00 94.69 199 ILE A CA 1
ATOM 1563 C C . ILE A 1 199 ? -11.898 -3.360 -4.992 1.00 94.69 199 ILE A C 1
ATOM 1565 O O . ILE A 1 199 ? -12.837 -3.377 -5.794 1.00 94.69 199 ILE A O 1
ATOM 1569 N N . PRO A 1 200 ? -10.906 -4.281 -5.005 1.00 88.81 200 PRO A N 1
ATOM 1570 C CA . PRO A 1 200 ? -10.910 -5.501 -5.826 1.00 88.81 200 PRO A CA 1
ATOM 1571 C C . PRO A 1 200 ? -12.064 -6.474 -5.567 1.00 88.81 200 PRO A C 1
ATOM 1573 O O . PRO A 1 200 ? -12.571 -6.515 -4.422 1.00 88.81 200 PRO A O 1
#

Foldseek 3Di:
DDDDDDDDPDDDDDDDDDDDDDDDDDPPPVPWFAPADPVQDDQQFKFWAALVRDGDAQDLFADDINIYIDTHPDGHPDQSRRLSSVLCNLLRVLLCCLPPVLVVQDLVNLCVSCVQCVQVVHQQDWDPPDDPLPTRHRSSRLSCCCVPVNDDPNNSCSSSSLSSNLSQQQRDDPDDQQDPVRDRSCVVVVHNGPVHTDDD

Secondary structure (DSSP, 8-state):
--------------------------------S----GGG--TTTEEEE-TTSPBPPP-SSPPPTT-EEEE-SS----HHHHHHHHHHHHHHHHHHHHHT-TTT--HHHHHHHTHHHHHTTTT---B-SS-TTT-B--HHHHHHHHHHH---HHHHHHHHHHHHHHHHHHH-SS---B-TTS-BHHHHTT--TT------

pLDDT: mean 86.43, std 21.81, range [26.17, 98.69]

Radius of gyration: 17.83 Å; chains: 1; bounding box: 50×47×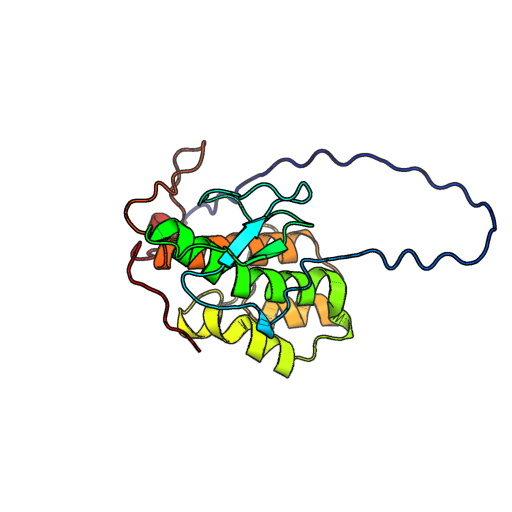39 Å